Protein AF-0000000069543429 (afdb_homodimer)

Organism: Araneus ventricosus (NCBI:txid182803)

Secondary structure (DSSP, 8-state):
-BTTEEEEEETTEEEEEEE-TT-SS-EEEHHHHHHTTPPPB--SS--EEE-TTS-EEE--EEEEEEEEETTEEEEEEEEEESS-SSSEEE-HHHHHHTT-EEETTTTEEE-/-BTTEEEEEETTEEEEEEE-TT-SS-EEEHHHHHHTTPPPBPPSS--EEE-TTS-EEE--EEEEEEEEETTEEEEEEEEEESS-SSSEEE-HHHHHHTT-EEETTTTEEE-

InterPro domains:
  IPR001969 Aspartic peptidase, active site [PS00141] (17-28)
  IPR021109 Aspartic peptidase domain superfamily [G3DSA:2.40.70.10] (4-111)
  IPR021109 Aspartic peptidase domain superfamily [SSF50630] (6-104)

Radius of gyration: 17.47 Å; Cα contacts (8 Å, |Δi|>4): 550; chains: 2; bounding box: 33×48×36 Å

Sequence (222 aa):
MTGNHLDVIIDNKPINVLVDSGASFSVVSDKYRRYLKKVMFSDTKNVILKVANGSFVRQIGKYILHVIIESRELPFEFVVLQNCCHDVILGWDFLEAFQVVIDCGRSELFFMTGNHLDVIIDNKPINVLVDSGASFSVVSDKYRRYLKKVMFSDTKNVILKVANGSFVRQIGKYILHVIIESRELPFEFVVLQNCCHDVILGWDFLEAFQVVIDCGRSELFF

Foldseek 3Di:
DPQQWDWWAKPNRTDIEGEEAPWAFKEAEPVLCVVSVDDFDADPPWDWGQDPVGDIFTFRGKDWMWIGDPNDTDIDMHTYGHDDPTRIYDYNVNCVVVVKDQDNVVRDIDD/DPQQWDWWAKPNRTDIEGEEAPWAFKEAEPVLCVVSVDDFDADPPWDWGQDPVGDIFTFRGKDWMWIADPNDTDIDMHTYGHDDPTRIYDYNVNCVVVVKDQDNVVRDIDD

pLDDT: mean 92.03, std 6.98, range [59.34, 97.94]

Solvent-accessible surface area (backbone atoms only — not comparable to full-atom values): 11471 Å² total; per-residue (Å²): 85,64,66,48,29,40,78,34,31,46,76,88,36,81,44,75,27,40,41,18,45,58,34,69,56,22,34,30,13,42,68,45,41,53,73,70,70,55,82,66,44,76,54,87,67,78,51,69,44,77,38,59,66,55,48,76,45,63,49,73,24,32,41,75,44,41,40,33,53,98,89,39,76,43,76,43,75,25,37,23,26,76,56,44,64,48,55,33,37,45,6,31,50,52,33,32,73,56,37,25,30,40,31,38,54,76,20,40,77,46,105,87,63,66,49,30,38,78,33,31,47,76,89,35,80,45,75,28,39,41,18,44,58,34,69,56,22,35,32,13,42,68,45,41,53,72,69,69,57,82,66,43,76,51,87,68,78,52,71,44,79,39,58,67,55,49,76,47,64,48,72,23,32,40,76,44,40,39,32,53,98,90,39,75,43,76,44,74,24,38,23,25,76,56,44,65,48,54,34,37,45,6,31,52,51,34,33,75,56,37,24,29,40,32,38,54,74,21,40,75,45,103

Nearest PDB structures (foldseek):
  4rgh-assembly1_A  TM=8.150E-01  e=3.570E-09  Homo sapiens
  7d66-assembly2_J  TM=8.480E-01  e=9.769E-09  Toxoplasma gondii GT1
  3s8i-assembly1_B  TM=8.519E-01  e=3.009E-08  Homo sapiens
  7d66-assembly2_I  TM=8.213E-01  e=1.664E-08  Toxoplasma gondii GT1
  5yq8-assembly2_D  TM=7.670E-01  e=1.489E-07  Leishmania 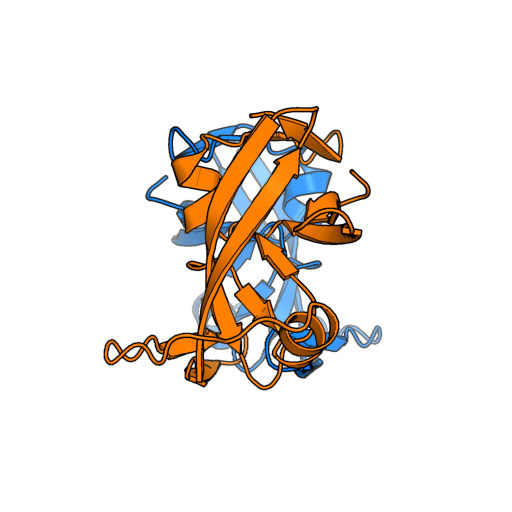major

Structure (mmCIF, N/CA/C/O backbone):
data_AF-0000000069543429-model_v1
#
loop_
_entity.id
_entity.type
_entity.pdbx_description
1 polymer 'Peptidase A2 domain-containing protein'
#
loop_
_atom_site.group_PDB
_atom_site.id
_atom_site.type_symbol
_atom_site.label_atom_id
_atom_site.label_alt_id
_atom_site.label_comp_id
_atom_site.label_asym_id
_atom_site.label_entity_id
_atom_site.label_seq_id
_atom_site.pdbx_PDB_ins_code
_atom_site.Cartn_x
_atom_site.Cartn_y
_atom_site.Cartn_z
_atom_site.occupancy
_atom_site.B_iso_or_equiv
_atom_site.auth_seq_id
_atom_site.auth_comp_id
_atom_site.auth_asym_id
_atom_site.auth_atom_id
_atom_site.pdbx_PDB_model_num
ATOM 1 N N . MET A 1 1 ? 7.812 0.003 -15.375 1 75.75 1 MET A N 1
ATOM 2 C CA . MET A 1 1 ? 6.793 0.317 -14.383 1 75.75 1 MET A CA 1
ATOM 3 C C . MET A 1 1 ? 6.027 1.58 -14.766 1 75.75 1 MET A C 1
ATOM 5 O O . MET A 1 1 ? 6.602 2.504 -15.344 1 75.75 1 MET A O 1
ATOM 9 N N . THR A 1 2 ? 4.781 1.518 -14.703 1 80.12 2 THR A N 1
ATOM 10 C CA . THR A 1 2 ? 3.93 2.699 -14.789 1 80.12 2 THR A CA 1
ATOM 11 C C . THR A 1 2 ? 3.328 3.035 -13.43 1 80.12 2 THR A C 1
ATOM 13 O O . THR A 1 2 ? 2.434 2.336 -12.953 1 80.12 2 THR A O 1
ATOM 16 N N . GLY A 1 3 ? 3.879 4.086 -12.875 1 90.94 3 GLY A N 1
ATOM 17 C CA . GLY A 1 3 ? 3.477 4.359 -11.5 1 90.94 3 GLY A CA 1
ATOM 18 C C . GLY A 1 3 ? 3.877 3.262 -10.531 1 90.94 3 GLY A C 1
ATOM 19 O O . GLY A 1 3 ? 5.047 2.875 -10.477 1 90.94 3 GLY A O 1
ATOM 20 N N . ASN A 1 4 ? 2.896 2.727 -9.867 1 93.94 4 ASN A N 1
ATOM 21 C CA . ASN A 1 4 ? 3.135 1.701 -8.859 1 93.94 4 ASN A CA 1
ATOM 22 C C . ASN A 1 4 ? 2.748 0.314 -9.367 1 93.94 4 ASN A C 1
ATOM 24 O O . ASN A 1 4 ? 2.506 -0.596 -8.57 1 93.94 4 ASN A O 1
ATOM 28 N N . HIS A 1 5 ? 2.715 0.227 -10.711 1 96.69 5 HIS A N 1
ATOM 29 C CA . HIS A 1 5 ? 2.408 -1.061 -11.32 1 96.69 5 HIS A CA 1
ATOM 30 C C . HIS A 1 5 ? 3.607 -1.606 -12.086 1 96.69 5 HIS A C 1
ATOM 32 O O . HIS A 1 5 ? 4.383 -0.839 -12.656 1 96.69 5 HIS A O 1
ATOM 38 N N . LEU A 1 6 ? 3.684 -2.914 -12.07 1 95.88 6 LEU A N 1
ATOM 39 C CA . LEU A 1 6 ? 4.793 -3.6 -12.727 1 95.88 6 LEU A CA 1
ATOM 40 C C . LEU A 1 6 ? 4.281 -4.715 -13.625 1 95.88 6 LEU A C 1
ATOM 42 O O . LEU A 1 6 ? 3.422 -5.504 -13.227 1 95.88 6 LEU A O 1
ATOM 46 N N . ASP A 1 7 ? 4.789 -4.738 -14.82 1 95.19 7 ASP A N 1
ATOM 47 C CA . ASP A 1 7 ? 4.48 -5.852 -15.719 1 95.19 7 ASP A CA 1
ATOM 48 C C . ASP A 1 7 ? 5.379 -7.051 -15.43 1 95.19 7 ASP A C 1
ATOM 50 O O . ASP A 1 7 ? 6.605 -6.945 -15.492 1 95.19 7 ASP A O 1
ATOM 54 N N . VAL A 1 8 ? 4.738 -8.141 -15.117 1 95.75 8 VAL A N 1
ATOM 55 C CA . VAL A 1 8 ? 5.492 -9.352 -14.828 1 95.75 8 VAL A CA 1
ATOM 56 C C . VAL A 1 8 ? 4.828 -10.547 -15.508 1 95.75 8 VAL A C 1
ATOM 58 O O . VAL A 1 8 ? 3.799 -10.398 -16.172 1 95.75 8 VAL A O 1
ATOM 61 N N . ILE A 1 9 ? 5.547 -11.609 -15.484 1 95.62 9 ILE A N 1
ATOM 62 C CA . ILE A 1 9 ? 4.969 -12.883 -15.898 1 95.62 9 ILE A CA 1
ATOM 63 C C . ILE A 1 9 ? 4.73 -13.773 -14.68 1 95.62 9 ILE A C 1
ATOM 65 O O . ILE A 1 9 ? 5.621 -13.945 -13.844 1 95.62 9 ILE A O 1
ATOM 69 N N . ILE A 1 10 ? 3.461 -14.203 -14.5 1 95.38 10 ILE A N 1
ATOM 70 C CA . ILE A 1 10 ? 3.139 -15.125 -13.414 1 95.38 10 ILE A CA 1
ATOM 71 C C . ILE A 1 10 ? 2.576 -16.422 -14 1 95.38 10 ILE A C 1
ATOM 73 O O . ILE A 1 10 ? 1.572 -16.406 -14.719 1 95.38 10 ILE A O 1
ATOM 77 N N . ASP A 1 11 ? 3.285 -17.516 -13.617 1 93.31 11 ASP A N 1
ATOM 78 C CA . ASP A 1 11 ? 2.906 -18.828 -14.133 1 93.31 11 ASP A CA 1
ATOM 79 C C . ASP A 1 11 ? 2.68 -18.781 -15.641 1 93.31 11 ASP A C 1
ATOM 81 O O . ASP A 1 11 ? 1.631 -19.203 -16.125 1 93.31 11 ASP A O 1
ATOM 85 N N . ASN A 1 12 ? 3.564 -18.109 -16.328 1 90.75 12 ASN A N 1
ATOM 86 C CA . ASN A 1 12 ? 3.686 -18.047 -17.781 1 90.75 12 ASN A CA 1
ATOM 87 C C . ASN A 1 12 ? 2.619 -17.141 -18.406 1 90.75 12 ASN A C 1
ATOM 89 O O . ASN A 1 12 ? 2.363 -17.219 -19.609 1 90.75 12 ASN A O 1
ATOM 93 N N . LYS A 1 13 ? 1.923 -16.328 -17.656 1 95.38 13 LYS A N 1
ATOM 94 C CA . LYS A 1 13 ? 0.942 -15.352 -18.125 1 95.38 13 LYS A CA 1
ATOM 95 C C . LYS A 1 13 ? 1.37 -13.93 -17.781 1 95.38 13 LYS A C 1
ATOM 97 O O . LYS A 1 13 ? 1.718 -13.633 -16.641 1 95.38 13 LYS A O 1
ATOM 102 N N . PRO A 1 14 ? 1.403 -13.094 -18.875 1 96.06 14 PRO A N 1
ATOM 103 C CA . PRO A 1 14 ? 1.712 -11.695 -18.578 1 96.06 14 PRO A CA 1
ATOM 104 C C . PRO A 1 14 ? 0.625 -11.008 -17.75 1 96.06 14 PRO A C 1
ATOM 106 O O . PRO A 1 14 ? -0.565 -11.258 -17.953 1 96.06 14 PRO A O 1
ATOM 109 N N . ILE A 1 15 ? 1.011 -10.234 -16.766 1 96.75 15 ILE A N 1
ATOM 110 C CA . ILE A 1 15 ? 0.046 -9.539 -15.922 1 96.75 15 ILE A CA 1
ATOM 111 C C . ILE A 1 15 ? 0.669 -8.258 -15.375 1 96.75 15 ILE A C 1
ATOM 113 O O . ILE A 1 15 ? 1.879 -8.195 -15.141 1 96.75 15 ILE A O 1
ATOM 117 N N . ASN A 1 16 ? -0.164 -7.293 -15.203 1 96.88 16 ASN A N 1
ATOM 118 C CA . ASN A 1 16 ? 0.177 -6.055 -14.508 1 96.88 16 ASN A CA 1
ATOM 119 C C . ASN A 1 16 ? -0.164 -6.129 -13.023 1 96.88 16 ASN A C 1
ATOM 121 O O . ASN A 1 16 ? -1.312 -6.383 -12.656 1 96.88 16 ASN A O 1
ATOM 125 N N . VAL A 1 17 ? 0.83 -6.004 -12.141 1 97.56 17 VAL A N 1
ATOM 126 C CA . VAL A 1 17 ? 0.593 -6.215 -10.719 1 97.56 17 VAL A CA 1
ATOM 127 C C . VAL A 1 17 ? 0.796 -4.902 -9.961 1 97.56 17 VAL A C 1
ATOM 129 O O . VAL A 1 17 ? 1.516 -4.016 -10.422 1 97.56 17 VAL A O 1
ATOM 132 N N . LEU A 1 18 ? 0.117 -4.793 -8.875 1 97.5 18 LEU A N 1
ATOM 133 C CA . LEU A 1 18 ? 0.323 -3.662 -7.977 1 97.5 18 LEU A CA 1
ATOM 134 C C . LEU A 1 18 ? 1.494 -3.92 -7.035 1 97.5 18 LEU A C 1
ATOM 136 O O . LEU A 1 18 ? 1.591 -4.996 -6.438 1 97.5 18 LEU A O 1
ATOM 140 N N . VAL A 1 19 ? 2.449 -3.023 -6.953 1 97.62 19 VAL A N 1
ATOM 141 C CA . VAL A 1 19 ? 3.514 -3.027 -5.953 1 97.62 19 VAL A CA 1
ATOM 142 C C . VAL A 1 19 ? 3.066 -2.244 -4.719 1 97.62 19 VAL A C 1
ATOM 144 O O . VAL A 1 19 ? 2.861 -1.029 -4.789 1 97.62 19 VAL A O 1
ATOM 147 N N . ASP A 1 20 ? 2.957 -2.922 -3.609 1 97.31 20 ASP A N 1
ATOM 148 C CA . ASP A 1 20 ? 2.311 -2.328 -2.443 1 97.31 20 ASP A CA 1
ATOM 149 C C . ASP A 1 20 ? 3.146 -2.539 -1.184 1 97.31 20 ASP A C 1
ATOM 151 O O . ASP A 1 20 ? 2.98 -3.539 -0.482 1 97.31 20 ASP A O 1
ATOM 155 N N . SER A 1 21 ? 3.957 -1.55 -0.852 1 97.5 21 SER A N 1
ATOM 156 C CA . SER A 1 21 ? 4.793 -1.638 0.34 1 97.5 21 SER A CA 1
ATOM 157 C C . SER A 1 21 ? 3.959 -1.536 1.612 1 97.5 21 SER A C 1
ATOM 159 O O . SER A 1 21 ? 4.453 -1.813 2.707 1 97.5 21 SER A O 1
ATOM 161 N N . GLY A 1 22 ? 2.721 -1.163 1.527 1 96.56 22 GLY A N 1
ATOM 162 C CA . GLY A 1 22 ? 1.853 -1.051 2.689 1 96.56 22 GLY A CA 1
ATOM 163 C C . GLY A 1 22 ? 1.146 -2.348 3.033 1 96.56 22 GLY A C 1
ATOM 164 O O . GLY A 1 22 ? 0.588 -2.486 4.125 1 96.56 22 GLY A O 1
ATOM 165 N N . ALA A 1 23 ? 1.101 -3.229 2.111 1 96.06 23 ALA A N 1
ATOM 166 C CA . ALA A 1 23 ? 0.497 -4.539 2.338 1 96.06 23 ALA A CA 1
ATOM 167 C C . ALA A 1 23 ? 1.498 -5.504 2.969 1 96.06 23 ALA A C 1
ATOM 169 O O . ALA A 1 23 ? 2.568 -5.75 2.408 1 96.06 23 ALA A O 1
ATOM 170 N N . SER A 1 24 ? 1.13 -6.031 4.059 1 95 24 SER A N 1
ATOM 171 C CA . SER A 1 24 ? 2.021 -6.953 4.758 1 95 24 SER A CA 1
ATOM 172 C C . SER A 1 24 ? 2.264 -8.219 3.936 1 95 24 SER A C 1
ATOM 174 O O . SER A 1 24 ? 3.375 -8.75 3.916 1 95 24 SER A O 1
ATOM 176 N N . PHE A 1 25 ? 1.238 -8.617 3.152 1 96.19 25 PHE A N 1
ATOM 177 C CA . PHE A 1 25 ? 1.308 -9.875 2.432 1 96.19 25 PHE A CA 1
ATOM 178 C C . PHE A 1 25 ? 1.05 -9.672 0.944 1 96.19 25 PHE A C 1
ATOM 180 O O . PHE A 1 25 ? 0.272 -8.789 0.562 1 96.19 25 PHE A O 1
ATOM 187 N N . SER A 1 26 ? 1.659 -10.516 0.172 1 97.38 26 SER A N 1
ATOM 188 C CA . SER A 1 26 ? 1.328 -10.617 -1.246 1 97.38 26 SER A CA 1
ATOM 189 C C . SER A 1 26 ? 0.016 -11.367 -1.453 1 97.38 26 SER A C 1
ATOM 191 O O . SER A 1 26 ? -0.25 -12.367 -0.778 1 97.38 26 SER A O 1
ATOM 193 N N . VAL A 1 27 ? -0.738 -10.875 -2.383 1 96.75 27 VAL A N 1
ATOM 194 C CA . VAL A 1 27 ? -2.113 -11.344 -2.512 1 96.75 27 VAL A CA 1
ATOM 195 C C . VAL A 1 27 ? -2.398 -11.719 -3.965 1 96.75 27 VAL A C 1
ATOM 197 O O . VAL A 1 27 ? -1.938 -11.039 -4.887 1 96.75 27 VAL A O 1
ATOM 200 N N . VAL A 1 28 ? -3.154 -12.742 -4.141 1 96.44 28 VAL A N 1
ATOM 201 C CA . VAL A 1 28 ? -3.789 -13.062 -5.414 1 96.44 28 VAL A CA 1
ATOM 202 C C . VAL A 1 28 ? -5.301 -13.156 -5.23 1 96.44 28 VAL A C 1
ATOM 204 O O . VAL A 1 28 ? -5.781 -13.703 -4.23 1 96.44 28 VAL A O 1
ATOM 207 N N . SER A 1 29 ? -6.031 -12.531 -6.145 1 95.88 29 SER A N 1
ATOM 208 C CA . SER A 1 29 ? -7.488 -12.633 -6.074 1 95.88 29 SER A CA 1
ATOM 209 C C . SER A 1 29 ? -7.961 -14.039 -6.434 1 95.88 29 SER A C 1
ATOM 211 O O . SER A 1 29 ? -7.336 -14.719 -7.25 1 95.88 29 SER A O 1
ATOM 213 N N . ASP A 1 30 ? -9.086 -14.414 -5.824 1 94.44 30 ASP A N 1
ATOM 214 C CA . ASP A 1 30 ? -9.664 -15.711 -6.156 1 94.44 30 ASP A CA 1
ATOM 215 C C . ASP A 1 30 ? -10.023 -15.789 -7.637 1 94.44 30 ASP A C 1
ATOM 217 O O . ASP A 1 30 ? -9.883 -16.844 -8.258 1 94.44 30 ASP A O 1
ATOM 221 N N . LYS A 1 31 ? -10.547 -14.688 -8.141 1 94.94 31 LYS A N 1
ATOM 222 C CA . LYS A 1 31 ? -10.883 -14.617 -9.562 1 94.94 31 LYS A CA 1
ATOM 223 C C . LYS A 1 31 ? -9.672 -14.961 -10.43 1 94.94 31 LYS A C 1
ATOM 225 O O . LYS A 1 31 ? -9.773 -15.773 -11.352 1 94.94 31 LYS A O 1
ATOM 230 N N . TYR A 1 32 ? -8.547 -14.438 -10.094 1 95.69 32 TYR A N 1
ATOM 231 C CA . TYR A 1 32 ? -7.355 -14.656 -10.906 1 95.69 32 TYR A CA 1
ATOM 232 C C . TYR A 1 32 ? -6.793 -16.062 -10.688 1 95.69 32 TYR A C 1
ATOM 234 O O . TYR A 1 32 ? -6.32 -16.688 -11.633 1 95.69 32 TYR A O 1
ATOM 242 N N . ARG A 1 33 ? -6.727 -16.438 -9.477 1 93.06 33 ARG A N 1
ATOM 243 C CA . ARG A 1 33 ? -6.297 -17.797 -9.172 1 93.06 33 ARG A CA 1
ATOM 244 C C . ARG A 1 33 ? -7.074 -18.812 -10 1 93.06 33 ARG A C 1
ATOM 246 O O . ARG A 1 33 ? -6.492 -19.766 -10.523 1 93.06 33 ARG A O 1
ATOM 253 N N . ARG A 1 34 ? -8.383 -18.672 -10.109 1 93.06 34 ARG A N 1
ATOM 254 C CA . ARG A 1 34 ? -9.234 -19.562 -10.891 1 93.06 34 ARG A CA 1
ATOM 255 C C . ARG A 1 34 ? -8.906 -19.469 -12.375 1 93.06 34 ARG A C 1
ATOM 257 O O . ARG A 1 34 ? -8.922 -20.469 -13.094 1 93.06 34 ARG A O 1
ATOM 264 N N . TYR A 1 35 ? -8.672 -18.25 -12.75 1 93.5 35 TYR A N 1
ATOM 265 C CA . TYR A 1 35 ? -8.258 -18.031 -14.133 1 93.5 35 TYR A CA 1
ATOM 266 C C . TYR A 1 35 ? -6.996 -18.828 -14.461 1 93.5 35 TYR A C 1
ATOM 268 O O . TYR A 1 35 ? -6.867 -19.375 -15.562 1 93.5 35 TYR A O 1
ATOM 276 N N . LEU A 1 36 ? -6.07 -18.922 -13.477 1 91.88 36 LEU A N 1
ATOM 277 C CA . LEU A 1 36 ? -4.824 -19.656 -13.648 1 91.88 36 LEU A CA 1
ATOM 278 C C . LEU A 1 36 ? -5.059 -21.156 -13.492 1 91.88 36 LEU A C 1
ATOM 280 O O . LEU A 1 36 ? -4.145 -21.953 -13.703 1 91.88 36 LEU A O 1
ATOM 284 N N . LYS A 1 37 ? -6.301 -21.594 -13.062 1 89.88 37 LYS A N 1
ATOM 285 C CA . LYS A 1 37 ? -6.676 -22.984 -12.836 1 89.88 37 LYS A CA 1
ATOM 286 C C . LYS A 1 37 ? -5.789 -23.625 -11.773 1 89.88 37 LYS A C 1
ATOM 288 O O . LYS A 1 37 ? -5.316 -24.75 -11.953 1 89.88 37 LYS A O 1
ATOM 293 N N . LYS A 1 38 ? -5.598 -22.828 -10.773 1 85.19 38 LYS A N 1
ATOM 294 C CA . LYS A 1 38 ? -4.738 -23.297 -9.695 1 85.19 38 LYS A CA 1
ATOM 295 C C . LYS A 1 38 ? -5.562 -23.75 -8.492 1 85.19 38 LYS A C 1
ATOM 297 O O . LYS A 1 38 ? -6.586 -23.141 -8.172 1 85.19 38 LYS A O 1
ATOM 302 N N . VAL A 1 39 ? -5.102 -24.859 -7.945 1 82.75 39 VAL A N 1
ATOM 303 C CA . VAL A 1 39 ? -5.734 -25.359 -6.727 1 82.75 39 VAL A CA 1
ATOM 304 C C . VAL A 1 39 ? -5.047 -24.75 -5.504 1 82.75 39 VAL A C 1
ATOM 306 O O . VAL A 1 39 ? -3.818 -24.703 -5.434 1 82.75 39 VAL A O 1
ATOM 309 N N . MET A 1 40 ? -5.895 -24.172 -4.617 1 79.12 40 MET A N 1
ATOM 310 C CA . MET A 1 40 ? -5.328 -23.547 -3.43 1 79.12 40 MET A CA 1
ATOM 311 C C . MET A 1 40 ? -5.277 -24.531 -2.264 1 79.12 40 MET A C 1
ATOM 313 O O . MET A 1 40 ? -6.035 -25.5 -2.23 1 79.12 40 MET A O 1
ATOM 317 N N . PHE A 1 41 ? -4.172 -24.25 -1.42 1 79.25 41 PHE A N 1
ATOM 318 C CA . PHE A 1 41 ? -4.109 -25 -0.172 1 79.25 41 PHE A CA 1
ATOM 319 C C . PHE A 1 41 ? -4.785 -24.234 0.957 1 79.25 41 PHE A C 1
ATOM 321 O O . PHE A 1 41 ? -4.648 -23.016 1.055 1 79.25 41 PHE A O 1
ATOM 328 N N . SER A 1 42 ? -5.727 -24.969 1.531 1 70.88 42 SER A N 1
ATOM 329 C CA . SER A 1 42 ? -6.316 -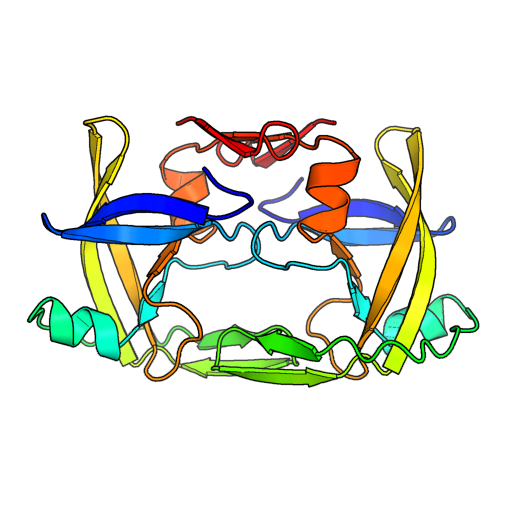24.359 2.717 1 70.88 42 SER A CA 1
ATOM 330 C C . SER A 1 42 ? -5.293 -24.219 3.84 1 70.88 42 SER A C 1
ATOM 332 O O . SER A 1 42 ? -4.465 -25.125 4.035 1 70.88 42 SER A O 1
ATOM 334 N N . ASP A 1 43 ? -4.969 -22.984 4.172 1 64.5 43 ASP A N 1
ATOM 335 C CA . ASP A 1 43 ? -4.027 -22.797 5.27 1 64.5 43 ASP A CA 1
ATOM 336 C C . ASP A 1 43 ? -4.762 -22.578 6.59 1 64.5 43 ASP A C 1
ATOM 338 O O . ASP A 1 43 ? -5.684 -21.766 6.668 1 64.5 43 ASP A O 1
ATOM 342 N N . THR A 1 44 ? -4.512 -23.531 7.531 1 59.34 44 THR A N 1
ATOM 343 C CA . THR A 1 44 ? -5.055 -23.453 8.883 1 59.34 44 THR A CA 1
ATOM 344 C C . THR A 1 44 ? -4.648 -22.141 9.555 1 59.34 44 THR A C 1
ATOM 346 O O . THR A 1 44 ? -5.23 -21.75 10.57 1 59.34 44 THR A O 1
ATOM 349 N N . LYS A 1 45 ? -3.617 -21.625 8.961 1 66.75 45 LYS A N 1
ATOM 350 C CA . LYS A 1 45 ? -3.213 -20.391 9.609 1 66.75 45 LYS A CA 1
ATOM 351 C C . LYS A 1 45 ? -4.035 -19.203 9.094 1 66.75 45 LYS A C 1
ATOM 353 O O . LYS A 1 45 ? -4.051 -18.922 7.895 1 66.75 45 LYS A O 1
ATOM 358 N N . ASN A 1 46 ? -4.973 -18.906 9.891 1 77.44 46 ASN A N 1
ATOM 359 C CA . ASN A 1 46 ? -5.926 -17.859 9.555 1 77.44 46 ASN A CA 1
ATOM 360 C C . ASN A 1 46 ? -5.254 -16.484 9.5 1 77.44 46 ASN A C 1
ATOM 362 O O . ASN A 1 46 ? -4.797 -15.977 10.516 1 77.44 46 ASN A O 1
ATOM 366 N N . VAL A 1 47 ? -4.832 -16.109 8.188 1 86.31 47 VAL A N 1
ATOM 367 C CA . VAL A 1 47 ? -4.344 -14.742 8.055 1 86.31 47 VAL A CA 1
ATOM 368 C C . VAL A 1 47 ? -5.52 -13.781 7.895 1 86.31 47 VAL A C 1
ATOM 370 O O . VAL A 1 47 ? -6.402 -14 7.059 1 86.31 47 VAL A O 1
ATOM 373 N N . ILE A 1 48 ? -5.566 -12.852 8.836 1 90.62 48 ILE A N 1
ATOM 374 C CA . ILE A 1 48 ? -6.547 -11.773 8.766 1 90.62 48 ILE A CA 1
ATOM 375 C C . ILE A 1 48 ? -5.844 -10.461 8.445 1 90.62 48 ILE A C 1
ATOM 377 O O . ILE A 1 48 ? -4.895 -10.07 9.133 1 90.62 48 ILE A O 1
ATOM 381 N N . LEU A 1 49 ? -6.242 -9.875 7.332 1 91.94 49 LEU A N 1
ATOM 382 C CA . LEU A 1 49 ? -5.633 -8.633 6.871 1 91.94 49 LEU A CA 1
ATOM 383 C C . LEU A 1 49 ? -6.492 -7.43 7.262 1 91.94 49 LEU A C 1
ATOM 385 O O . LEU A 1 49 ? -7.715 -7.461 7.109 1 91.94 49 LEU A O 1
ATOM 389 N N . LYS A 1 50 ? -5.895 -6.453 7.859 1 90.62 50 LYS A N 1
ATOM 390 C CA . LYS A 1 50 ? -6.555 -5.168 8.078 1 90.62 50 LYS A CA 1
ATOM 391 C C . LYS A 1 50 ? -6.434 -4.273 6.852 1 90.62 50 LYS A C 1
ATOM 393 O O . LYS A 1 50 ? -5.348 -4.117 6.293 1 90.62 50 LYS A O 1
ATOM 398 N N . VAL A 1 51 ? -7.578 -3.742 6.418 1 89.88 51 VAL A N 1
ATOM 399 C CA . VAL A 1 51 ? -7.539 -2.936 5.203 1 89.88 51 VAL A CA 1
ATOM 400 C C . VAL A 1 51 ? -7.754 -1.465 5.547 1 89.88 51 VAL A C 1
ATOM 402 O O . VAL A 1 51 ? -8.039 -1.128 6.699 1 89.88 51 VAL A O 1
ATOM 405 N N . ALA A 1 52 ? -7.574 -0.554 4.691 1 87.5 52 ALA A N 1
ATOM 406 C CA . ALA A 1 52 ? -7.426 0.882 4.91 1 87.5 52 ALA A CA 1
ATOM 407 C C . ALA A 1 52 ? -8.641 1.457 5.633 1 87.5 52 ALA A C 1
ATOM 409 O O . ALA A 1 52 ? -8.508 2.387 6.434 1 87.5 52 ALA A O 1
ATOM 410 N N . ASN A 1 53 ? -9.766 0.933 5.398 1 86.06 53 ASN A N 1
ATOM 411 C CA . ASN A 1 53 ? -10.969 1.491 6.012 1 86.06 53 ASN A CA 1
ATOM 412 C C . ASN A 1 53 ? -11.234 0.882 7.383 1 86.06 53 ASN A C 1
ATOM 414 O O . ASN A 1 53 ? -12.289 1.111 7.977 1 86.06 53 ASN A O 1
ATOM 418 N N . GLY A 1 54 ? -10.312 0.079 7.777 1 87.88 54 GLY A N 1
ATOM 419 C CA . GLY A 1 54 ? -10.391 -0.468 9.125 1 87.88 54 GLY A CA 1
ATOM 420 C C . GLY A 1 54 ? -11.062 -1.827 9.18 1 87.88 54 GLY A C 1
ATOM 421 O O . GLY A 1 54 ? -11.086 -2.467 10.234 1 87.88 54 GLY A O 1
ATOM 422 N N . SER A 1 55 ? -11.617 -2.299 8.109 1 88.31 55 SER A N 1
ATOM 423 C CA . SER A 1 55 ? -12.242 -3.619 8.102 1 88.31 55 SER A CA 1
ATOM 424 C C . SER A 1 55 ? -11.195 -4.723 7.996 1 88.31 55 SER A C 1
ATOM 426 O O . SER A 1 55 ? -10.016 -4.445 7.77 1 88.31 55 SER A O 1
ATOM 428 N N . PHE A 1 56 ? -11.672 -5.875 8.266 1 91.38 56 PHE A N 1
ATOM 429 C CA . PHE A 1 56 ? -10.805 -7.043 8.219 1 91.38 56 PHE A CA 1
ATOM 430 C C . PHE A 1 56 ? -11.234 -7.996 7.113 1 91.38 56 PHE A C 1
ATOM 432 O O . PHE A 1 56 ? -12.43 -8.141 6.844 1 91.38 56 PHE A O 1
ATOM 439 N N . VAL A 1 57 ? -10.211 -8.57 6.477 1 91 57 VAL A N 1
ATOM 440 C CA . VAL A 1 57 ? -10.484 -9.57 5.453 1 91 57 VAL A CA 1
ATOM 441 C C . VAL A 1 57 ? -9.695 -10.844 5.746 1 91 57 VAL A C 1
ATOM 443 O O . VAL A 1 57 ? -8.492 -10.789 5.996 1 91 57 VAL A O 1
ATOM 446 N N . ARG A 1 58 ? -10.453 -11.977 5.738 1 92.5 58 ARG A N 1
ATOM 447 C CA . ARG A 1 58 ? -9.82 -13.273 5.977 1 92.5 58 ARG A CA 1
ATOM 448 C C . ARG A 1 58 ? -9.398 -13.93 4.664 1 92.5 58 ARG A C 1
ATOM 450 O O . ARG A 1 58 ? -10.164 -13.945 3.697 1 92.5 58 ARG A O 1
ATOM 457 N N . GLN A 1 59 ? -8.172 -14.438 4.656 1 93.12 59 GLN A N 1
ATOM 458 C CA . GLN A 1 59 ? -7.75 -15.18 3.471 1 93.12 59 GLN A CA 1
ATOM 459 C C . GLN A 1 59 ? -8.539 -16.484 3.33 1 93.12 59 GLN A C 1
ATOM 461 O O . GLN A 1 59 ? -8.93 -17.078 4.328 1 93.12 59 GLN A O 1
ATOM 466 N N . ILE A 1 60 ? -8.75 -16.953 2.178 1 91.94 60 ILE A N 1
ATOM 467 C CA . ILE A 1 60 ? -9.492 -18.188 1.965 1 91.94 60 ILE A CA 1
ATOM 468 C C . ILE A 1 60 ? -8.523 -19.312 1.607 1 91.94 60 ILE A C 1
ATOM 470 O O . ILE A 1 60 ? -8.938 -20.469 1.477 1 91.94 60 ILE A O 1
ATOM 474 N N . GLY A 1 61 ? -7.258 -19.016 1.462 1 92.56 61 GLY A N 1
ATOM 475 C CA . GLY A 1 61 ? -6.234 -19.984 1.143 1 92.56 61 GLY A CA 1
ATOM 476 C C . GLY A 1 61 ? -4.906 -19.359 0.757 1 92.56 61 GLY A C 1
ATOM 477 O O . GLY A 1 61 ? -4.711 -18.156 0.923 1 92.56 61 GLY A O 1
ATOM 478 N N . LYS A 1 62 ? -4.012 -20.188 0.397 1 93.44 62 LYS A N 1
ATOM 479 C CA . LYS A 1 62 ? -2.693 -19.781 -0.076 1 93.44 62 LYS A CA 1
ATOM 480 C C . LYS A 1 62 ? -2.291 -20.547 -1.329 1 93.44 62 LYS A C 1
ATOM 482 O O . LYS A 1 62 ? -2.756 -21.672 -1.55 1 93.44 62 LYS A O 1
ATOM 487 N N . TYR A 1 63 ? -1.439 -19.875 -2.092 1 92 63 TYR A N 1
ATOM 488 C CA . TYR A 1 63 ? -0.917 -20.516 -3.295 1 92 63 TYR A CA 1
ATOM 489 C C . TYR A 1 63 ? 0.5 -20.047 -3.592 1 92 63 TYR A C 1
ATOM 491 O O . TYR A 1 63 ? 0.843 -18.891 -3.322 1 92 63 TYR A O 1
ATOM 499 N N . ILE A 1 64 ? 1.229 -21 -4.102 1 93.75 64 ILE A N 1
ATOM 500 C CA . ILE A 1 64 ? 2.562 -20.641 -4.57 1 93.75 64 ILE A CA 1
ATOM 501 C C . ILE A 1 64 ? 2.518 -20.312 -6.059 1 93.75 64 ILE A C 1
ATOM 503 O O . ILE A 1 64 ? 2.01 -21.094 -6.863 1 93.75 64 ILE A O 1
ATOM 507 N N . LEU A 1 65 ? 2.965 -19.188 -6.426 1 94.12 65 LEU A N 1
ATOM 508 C CA . LEU A 1 65 ? 3.09 -18.766 -7.816 1 94.12 65 LEU A CA 1
ATOM 509 C C . LEU A 1 65 ? 4.551 -18.5 -8.18 1 94.12 65 LEU A C 1
ATOM 511 O O . LEU A 1 65 ? 5.371 -18.219 -7.301 1 94.12 65 LEU A O 1
ATOM 515 N N . HIS A 1 66 ? 4.785 -18.641 -9.438 1 95.31 66 HIS A N 1
ATOM 516 C CA . HIS A 1 66 ? 6.102 -18.297 -9.961 1 95.31 66 HIS A CA 1
ATOM 517 C C . HIS A 1 66 ? 6.09 -16.938 -10.641 1 95.31 66 HIS A C 1
ATOM 519 O O . HIS A 1 66 ? 5.5 -16.766 -11.711 1 95.31 66 HIS A O 1
ATOM 525 N N . VAL A 1 67 ? 6.711 -15.969 -10 1 95.94 67 VAL A N 1
ATOM 526 C CA . VAL A 1 67 ? 6.793 -14.609 -10.523 1 95.94 67 VAL A CA 1
ATOM 527 C C . VAL A 1 67 ? 8.078 -14.445 -11.336 1 95.94 67 VAL A C 1
ATOM 529 O O . VAL A 1 67 ? 9.172 -14.711 -10.836 1 95.94 67 VAL A O 1
ATOM 532 N N . ILE A 1 68 ? 7.973 -14.078 -12.531 1 94.88 68 ILE A N 1
ATOM 533 C CA . ILE A 1 68 ? 9.133 -13.844 -13.375 1 94.88 68 ILE A CA 1
ATOM 534 C C . ILE A 1 68 ? 9.312 -12.344 -13.609 1 94.88 68 ILE A C 1
ATOM 536 O O . ILE A 1 68 ? 8.438 -11.695 -14.18 1 94.88 68 ILE A O 1
ATOM 540 N N . ILE A 1 69 ? 10.375 -11.836 -13.094 1 91.12 69 ILE A N 1
ATOM 541 C CA . ILE A 1 69 ? 10.773 -10.453 -13.289 1 91.12 69 ILE A CA 1
ATOM 542 C C . ILE A 1 69 ? 12.164 -10.398 -13.914 1 91.12 69 ILE A C 1
ATOM 544 O O . ILE A 1 69 ? 13.117 -10.969 -13.375 1 91.12 69 ILE A O 1
ATOM 548 N N . GLU A 1 70 ? 12.367 -9.602 -14.938 1 85.69 70 GLU A N 1
ATOM 549 C CA . GLU A 1 70 ? 13.648 -9.445 -15.625 1 85.69 70 GLU A CA 1
ATOM 550 C C . GLU A 1 70 ? 14.383 -10.773 -15.75 1 85.69 70 GLU A C 1
ATOM 552 O O . GLU A 1 70 ? 15.547 -10.891 -15.367 1 85.69 70 GLU A O 1
ATOM 557 N N . SER A 1 71 ? 13.758 -11.867 -16.078 1 84.75 71 SER A N 1
ATOM 558 C CA . SER A 1 71 ? 14.289 -13.18 -16.406 1 84.75 71 SER A CA 1
ATOM 559 C C . SER A 1 71 ? 14.562 -14 -15.156 1 84.75 71 SER A C 1
ATOM 561 O O . SER A 1 71 ? 15.148 -15.086 -15.234 1 84.75 71 SER A O 1
ATOM 563 N N . ARG A 1 72 ? 14.25 -13.453 -14.023 1 90.5 72 ARG A N 1
ATOM 564 C CA . ARG A 1 72 ? 14.352 -14.211 -12.781 1 90.5 72 ARG A CA 1
ATOM 565 C C . ARG A 1 72 ? 13.008 -14.812 -12.391 1 90.5 72 ARG A C 1
ATOM 567 O O . ARG A 1 72 ? 11.984 -14.117 -12.406 1 90.5 72 ARG A O 1
ATOM 574 N N . GLU A 1 73 ? 13.062 -16.062 -12.172 1 93.44 73 GLU A N 1
ATOM 575 C CA . GLU A 1 73 ? 11.859 -16.75 -11.703 1 93.44 73 GLU A CA 1
ATOM 576 C C . GLU A 1 73 ? 11.859 -16.891 -10.18 1 93.44 73 GLU A C 1
ATOM 578 O O . GLU A 1 73 ? 12.773 -17.484 -9.602 1 93.44 73 GLU A O 1
ATOM 583 N N . LEU A 1 74 ? 10.914 -16.344 -9.547 1 93.12 74 LEU A N 1
ATOM 584 C CA . LEU A 1 74 ? 10.844 -16.25 -8.094 1 93.12 74 LEU A CA 1
ATOM 585 C C . LEU A 1 74 ? 9.586 -16.938 -7.566 1 93.12 74 LEU A C 1
ATOM 587 O O . LEU A 1 74 ? 8.492 -16.391 -7.648 1 93.12 74 LEU A O 1
ATOM 591 N N . PRO A 1 75 ? 9.82 -18.188 -7.043 1 95 75 PRO A N 1
ATOM 592 C CA . PRO A 1 75 ? 8.656 -18.781 -6.379 1 95 75 PRO A CA 1
ATOM 593 C C . PRO A 1 75 ? 8.281 -18.062 -5.086 1 95 75 PRO A C 1
ATOM 595 O O . PRO A 1 75 ? 9.164 -17.703 -4.297 1 95 75 PRO A O 1
ATOM 598 N N . PHE A 1 76 ? 6.992 -17.859 -4.926 1 96.38 76 PHE A N 1
ATOM 599 C CA . PHE A 1 76 ? 6.574 -17.125 -3.734 1 96.38 76 PHE A CA 1
ATOM 600 C C . PHE A 1 76 ? 5.148 -17.5 -3.344 1 96.38 76 PHE A C 1
ATOM 602 O O . PHE A 1 76 ? 4.336 -17.844 -4.203 1 96.38 76 PHE A O 1
ATOM 609 N N . GLU A 1 77 ? 4.883 -17.438 -2.049 1 95.25 77 GLU A N 1
ATOM 610 C CA . GLU A 1 77 ? 3.559 -17.766 -1.527 1 95.25 77 GLU A CA 1
ATOM 611 C C . GLU A 1 77 ? 2.672 -16.531 -1.455 1 95.25 77 GLU A C 1
ATOM 613 O O . GLU A 1 77 ? 3.088 -15.484 -0.941 1 95.25 77 GLU A O 1
ATOM 618 N N . PHE A 1 78 ? 1.492 -16.703 -2.029 1 95.94 78 PHE A N 1
ATOM 619 C CA . PHE A 1 78 ? 0.485 -15.648 -2.008 1 95.94 78 PHE A CA 1
ATOM 620 C C . PHE A 1 78 ? -0.716 -16.062 -1.166 1 95.94 78 PHE A C 1
ATOM 622 O O . PHE A 1 78 ? -1.11 -17.234 -1.172 1 95.94 78 PHE A O 1
ATOM 629 N N . VAL A 1 79 ? -1.263 -15.125 -0.431 1 95.5 79 VAL A N 1
ATOM 630 C CA . VAL A 1 79 ? -2.564 -15.352 0.186 1 95.5 79 VAL A CA 1
ATOM 631 C C . VAL A 1 79 ? -3.674 -15.086 -0.829 1 95.5 79 VAL A C 1
ATOM 633 O O . VAL A 1 79 ? -3.557 -14.18 -1.65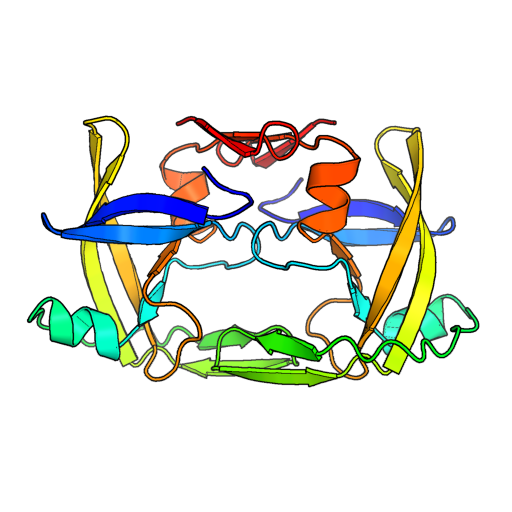9 1 95.5 79 VAL A O 1
ATOM 636 N N . VAL A 1 80 ? -4.742 -15.867 -0.7 1 95 80 VAL A N 1
ATOM 637 C CA . VAL A 1 80 ? -5.859 -15.711 -1.626 1 95 80 VAL A CA 1
ATOM 638 C C . VAL A 1 80 ? -7.02 -15.008 -0.928 1 95 80 VAL A C 1
ATOM 640 O O . VAL A 1 80 ? -7.457 -15.43 0.143 1 95 80 VAL A O 1
ATOM 643 N N . LEU A 1 81 ? -7.469 -13.945 -1.545 1 93.94 81 LEU A N 1
ATOM 644 C CA . LEU A 1 81 ? -8.656 -13.258 -1.056 1 93.94 81 LEU A CA 1
ATOM 645 C C . LEU A 1 81 ? -9.844 -13.477 -1.994 1 93.94 81 LEU A C 1
ATOM 647 O O . LEU A 1 81 ? -9.68 -13.469 -3.217 1 93.94 81 LEU A O 1
ATOM 651 N N . GLN A 1 82 ? -10.953 -13.648 -1.317 1 93.12 82 GLN A N 1
ATOM 652 C CA . GLN A 1 82 ? -12.172 -13.82 -2.105 1 93.12 82 GLN A CA 1
ATOM 653 C C . GLN A 1 82 ? -12.461 -12.586 -2.953 1 93.12 82 GLN A C 1
ATOM 655 O O . GLN A 1 82 ? -12.758 -12.703 -4.145 1 93.12 82 GLN A O 1
ATOM 660 N N . ASN A 1 83 ? -12.422 -11.414 -2.281 1 91.62 83 ASN A N 1
ATOM 661 C CA . ASN A 1 83 ? -12.609 -10.125 -2.939 1 91.62 83 ASN A CA 1
ATOM 662 C C . ASN A 1 83 ? -11.383 -9.234 -2.803 1 91.62 83 ASN A C 1
ATOM 664 O O . ASN A 1 83 ? -10.914 -8.984 -1.69 1 91.62 83 ASN A O 1
ATOM 668 N N . CYS A 1 84 ? -10.828 -8.922 -3.938 1 92.88 84 CYS A N 1
ATOM 669 C CA . CYS A 1 84 ? -9.672 -8.031 -3.98 1 92.88 84 CYS A CA 1
ATOM 670 C C . CYS A 1 84 ? -9.781 -7.055 -5.148 1 92.88 84 CYS A C 1
ATOM 672 O O . CYS A 1 84 ? -10.281 -7.41 -6.219 1 92.88 84 CYS A O 1
ATOM 674 N N . CYS A 1 85 ? -9.25 -5.875 -4.934 1 92.44 85 CYS A N 1
ATOM 675 C CA . CYS A 1 85 ? -9.375 -4.832 -5.945 1 92.44 85 CYS A CA 1
ATOM 676 C C . CYS A 1 85 ? -8.383 -5.051 -7.078 1 92.44 85 CYS A C 1
ATOM 678 O O . CYS A 1 85 ? -8.5 -4.441 -8.141 1 92.44 85 CYS A O 1
ATOM 680 N N . HIS A 1 86 ? -7.41 -5.922 -6.945 1 96.06 86 HIS A N 1
ATOM 681 C CA . HIS A 1 86 ? -6.41 -6.25 -7.953 1 96.06 86 HIS A CA 1
ATOM 682 C C . HIS A 1 86 ? -6.289 -7.758 -8.141 1 96.06 86 HIS A C 1
ATOM 684 O O . HIS A 1 86 ? -6.617 -8.531 -7.238 1 96.06 86 HIS A O 1
ATOM 690 N N . ASP A 1 87 ? -5.84 -8.133 -9.281 1 96.75 87 ASP A N 1
ATOM 691 C CA . ASP A 1 87 ? -5.594 -9.555 -9.516 1 96.75 87 ASP A CA 1
ATOM 692 C C . ASP A 1 87 ? -4.422 -10.055 -8.672 1 96.75 87 ASP A C 1
ATOM 694 O O . ASP A 1 87 ? -4.496 -11.125 -8.07 1 96.75 87 ASP A O 1
ATOM 698 N N . VAL A 1 88 ? -3.35 -9.281 -8.656 1 97.56 88 VAL A N 1
ATOM 699 C CA . VAL A 1 88 ? -2.162 -9.648 -7.895 1 97.56 88 VAL A CA 1
ATOM 700 C C . VAL A 1 88 ? -1.559 -8.398 -7.25 1 97.56 88 VAL A C 1
ATOM 702 O O . VAL A 1 88 ? -1.461 -7.348 -7.891 1 97.56 88 VAL A O 1
ATOM 705 N N . ILE A 1 89 ? -1.243 -8.492 -6.02 1 97.75 89 ILE A N 1
ATOM 706 C CA . ILE A 1 89 ? -0.528 -7.477 -5.258 1 97.75 89 ILE A CA 1
ATOM 707 C C . ILE A 1 89 ? 0.789 -8.047 -4.738 1 97.75 89 ILE A C 1
ATOM 709 O O . ILE A 1 89 ? 0.808 -9.117 -4.129 1 97.75 89 ILE A O 1
ATOM 713 N N . LEU A 1 90 ? 1.881 -7.422 -5.055 1 97.75 90 LEU A N 1
ATOM 714 C CA . LEU A 1 90 ? 3.148 -7.734 -4.402 1 97.75 90 LEU A CA 1
ATOM 715 C C . LEU A 1 90 ? 3.314 -6.918 -3.125 1 97.75 90 LEU A C 1
ATOM 717 O O . LEU A 1 90 ? 3.537 -5.707 -3.18 1 97.75 90 LEU A O 1
ATOM 721 N N . GLY A 1 91 ? 3.184 -7.59 -2.039 1 97.94 91 GLY A N 1
ATOM 722 C CA . GLY A 1 91 ? 3.246 -6.922 -0.747 1 97.94 91 GLY A CA 1
ATOM 723 C C . GLY A 1 91 ? 4.645 -6.891 -0.16 1 97.94 91 GLY A C 1
ATOM 724 O O . GLY A 1 91 ? 5.609 -7.277 -0.821 1 97.94 91 GLY A O 1
ATOM 725 N N . TRP A 1 92 ? 4.711 -6.426 1.101 1 97.88 92 TRP A N 1
ATOM 726 C CA . TRP A 1 92 ? 5.984 -6.219 1.781 1 97.88 92 TRP A CA 1
ATOM 727 C C . TRP A 1 92 ? 6.738 -7.535 1.927 1 97.88 92 TRP A C 1
ATOM 729 O O . TRP A 1 92 ? 7.969 -7.566 1.843 1 97.88 92 TRP A O 1
ATOM 739 N N . ASP A 1 93 ? 6.039 -8.641 2.168 1 97.12 93 ASP A N 1
ATOM 740 C CA . ASP A 1 93 ? 6.688 -9.938 2.33 1 97.12 93 ASP A CA 1
ATOM 741 C C . ASP A 1 93 ? 7.52 -10.297 1.103 1 97.12 93 ASP A C 1
ATOM 743 O O . ASP A 1 93 ? 8.688 -10.68 1.226 1 97.12 93 ASP A O 1
ATOM 747 N N . PHE A 1 94 ? 6.957 -10.094 -0.039 1 97.56 94 PHE A N 1
ATOM 748 C CA . PHE A 1 94 ? 7.676 -10.344 -1.286 1 97.56 94 PHE A CA 1
ATOM 749 C C . PHE A 1 94 ? 8.789 -9.312 -1.481 1 97.56 94 PHE A C 1
ATOM 751 O O . PHE A 1 94 ? 9.93 -9.68 -1.772 1 97.56 94 PHE A O 1
ATOM 758 N N . LEU A 1 95 ? 8.492 -8.031 -1.337 1 97.19 95 LEU A N 1
ATOM 759 C CA . LEU A 1 95 ? 9.414 -6.934 -1.591 1 97.19 95 LEU A CA 1
ATOM 760 C C . LEU A 1 95 ? 10.648 -7.047 -0.703 1 97.19 95 LEU A C 1
ATOM 762 O O . LEU A 1 95 ? 11.773 -6.816 -1.159 1 97.19 95 LEU A O 1
ATOM 766 N N . GLU A 1 96 ? 10.414 -7.414 0.547 1 97.06 96 GLU A N 1
ATOM 767 C CA . GLU A 1 96 ? 11.516 -7.594 1.487 1 97.06 96 GLU A CA 1
ATOM 768 C C . GLU A 1 96 ? 12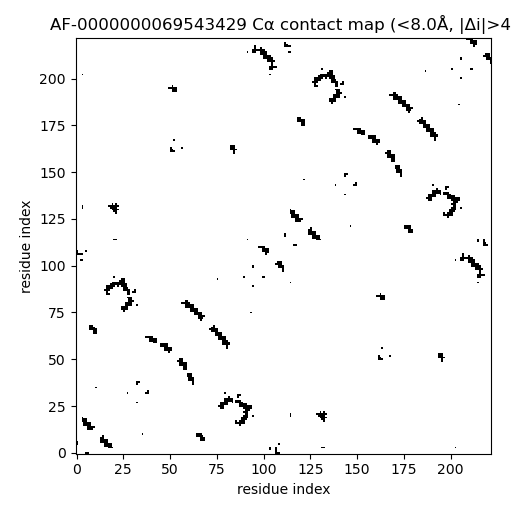.32 -8.852 1.165 1 97.06 96 GLU A C 1
ATOM 770 O O . GLU A 1 96 ? 13.547 -8.82 1.137 1 97.06 96 GLU A O 1
ATOM 775 N N . ALA A 1 97 ? 11.648 -9.945 0.905 1 96.25 97 ALA A N 1
ATOM 776 C CA . ALA A 1 97 ? 12.297 -11.234 0.654 1 96.25 97 ALA A CA 1
ATOM 777 C C . ALA A 1 97 ? 13.242 -11.148 -0.537 1 96.25 97 ALA A C 1
ATOM 779 O O . ALA A 1 97 ? 14.328 -11.734 -0.521 1 96.25 97 ALA A O 1
ATOM 780 N N . PHE A 1 98 ? 12.867 -10.352 -1.522 1 95.38 98 PHE A N 1
ATOM 781 C CA . PHE A 1 98 ? 13.672 -10.297 -2.736 1 95.38 98 PHE A CA 1
ATOM 782 C C . PHE A 1 98 ? 14.445 -8.992 -2.814 1 95.38 98 PHE A C 1
ATOM 784 O O . PHE A 1 98 ? 14.945 -8.617 -3.879 1 95.38 98 PHE A O 1
ATOM 791 N N . GLN A 1 99 ? 14.461 -8.297 -1.721 1 95.12 99 GLN A N 1
ATOM 792 C CA . GLN A 1 99 ? 15.273 -7.102 -1.535 1 95.12 99 GLN A CA 1
ATOM 793 C C . GLN A 1 99 ? 15.008 -6.078 -2.635 1 95.12 99 GLN A C 1
ATOM 795 O O . GLN A 1 99 ? 15.945 -5.527 -3.219 1 95.12 99 GLN A O 1
ATOM 800 N N . VAL A 1 100 ? 13.75 -5.91 -2.91 1 94.5 100 VAL A N 1
ATOM 801 C CA . VAL A 1 100 ? 13.336 -5.008 -3.979 1 94.5 100 VAL A CA 1
ATOM 802 C C . VAL A 1 100 ? 13.594 -3.561 -3.562 1 94.5 100 VAL A C 1
ATOM 804 O O . VAL A 1 100 ? 13.398 -3.197 -2.4 1 94.5 100 VAL A O 1
ATOM 807 N N . VAL A 1 101 ? 14.062 -2.787 -4.543 1 95.38 101 VAL A N 1
ATOM 808 C CA . VAL A 1 101 ? 14.172 -1.342 -4.379 1 95.38 101 VAL A CA 1
ATOM 809 C C . VAL A 1 101 ? 13.164 -0.643 -5.289 1 95.38 101 VAL A C 1
ATOM 811 O O . VAL A 1 101 ? 13.133 -0.894 -6.496 1 95.38 101 VAL A O 1
ATOM 814 N N . ILE A 1 102 ? 12.336 0.157 -4.672 1 96.5 102 ILE A N 1
ATOM 815 C CA . ILE A 1 102 ? 11.352 0.923 -5.434 1 96.5 102 ILE A CA 1
ATOM 816 C C . ILE A 1 102 ? 11.828 2.365 -5.59 1 96.5 102 ILE A C 1
ATOM 818 O O . ILE A 1 102 ? 11.969 3.092 -4.602 1 96.5 102 ILE A O 1
ATOM 822 N N . ASP A 1 103 ? 12.156 2.75 -6.785 1 96.31 103 ASP A N 1
ATOM 823 C CA . ASP A 1 103 ? 12.445 4.145 -7.098 1 96.31 103 ASP A CA 1
ATOM 824 C C . ASP A 1 103 ? 11.188 4.887 -7.535 1 96.31 103 ASP A C 1
ATOM 826 O O . ASP A 1 103 ? 10.805 4.84 -8.711 1 96.31 103 ASP A O 1
ATOM 830 N N . CYS A 1 104 ? 10.539 5.582 -6.641 1 96.62 104 CYS A N 1
ATOM 831 C CA . CYS A 1 104 ? 9.242 6.203 -6.895 1 96.62 104 CYS A CA 1
ATOM 832 C C . CYS A 1 104 ? 9.391 7.422 -7.801 1 96.62 104 CYS A C 1
ATOM 834 O O . CYS A 1 104 ? 8.453 7.793 -8.508 1 96.62 104 CYS A O 1
ATOM 836 N N . GLY A 1 105 ? 10.578 8.023 -7.781 1 95 105 GLY A N 1
ATOM 837 C CA . GLY A 1 105 ? 10.828 9.148 -8.664 1 95 105 GLY A CA 1
ATOM 838 C C . GLY A 1 105 ? 10.875 8.758 -10.133 1 95 105 GLY A C 1
ATOM 839 O O . GLY A 1 105 ? 10.336 9.469 -10.984 1 95 105 GLY A O 1
ATOM 840 N N . ARG A 1 106 ? 11.445 7.617 -10.32 1 94.44 106 ARG A N 1
ATOM 841 C CA . ARG A 1 106 ? 11.617 7.156 -11.695 1 94.44 106 ARG A CA 1
ATOM 842 C C . ARG A 1 106 ? 10.531 6.152 -12.078 1 94.44 106 ARG A C 1
ATOM 844 O O . ARG A 1 106 ? 10.438 5.738 -13.234 1 94.44 106 ARG A O 1
ATOM 851 N N . SER A 1 107 ? 9.703 5.77 -11.07 1 94.62 107 SER A N 1
ATOM 852 C CA . SER A 1 107 ? 8.734 4.695 -11.273 1 94.62 107 SER A CA 1
ATOM 853 C C . SER A 1 107 ? 9.406 3.439 -11.812 1 94.62 107 SER A C 1
ATOM 855 O O . SER A 1 107 ? 8.984 2.895 -12.836 1 94.62 107 SER A O 1
ATOM 857 N N . GLU A 1 108 ? 10.438 3.043 -11.078 1 93.25 108 GLU A N 1
ATOM 858 C CA . GLU A 1 108 ? 11.195 1.848 -11.438 1 93.25 108 GLU A CA 1
ATOM 859 C C . GLU A 1 108 ? 11.391 0.934 -10.227 1 93.25 108 GLU A C 1
ATOM 861 O O . GLU A 1 108 ? 11.328 1.388 -9.086 1 93.25 108 GLU A O 1
ATOM 866 N N . LEU A 1 109 ? 11.469 -0.286 -10.578 1 91.19 109 LEU A N 1
ATOM 867 C CA . LEU A 1 109 ? 11.75 -1.301 -9.562 1 91.19 109 LEU A CA 1
ATOM 868 C C . LEU A 1 109 ? 13.016 -2.07 -9.906 1 91.19 109 LEU A C 1
ATOM 870 O O . LEU A 1 109 ? 13.242 -2.426 -11.07 1 91.19 109 LEU A O 1
ATOM 874 N N . PHE A 1 110 ? 13.82 -2.275 -8.797 1 85.38 110 PHE A N 1
ATOM 875 C CA . PHE A 1 110 ? 15.055 -3.033 -8.945 1 85.38 110 PHE A CA 1
ATOM 876 C C . PHE A 1 110 ? 15.117 -4.172 -7.934 1 85.38 110 PHE A C 1
ATOM 878 O O . PHE A 1 110 ? 14.523 -4.086 -6.859 1 85.38 110 PHE A O 1
ATOM 885 N N . PHE A 1 111 ? 15.648 -5.23 -8.258 1 81 111 PHE A N 1
ATOM 886 C CA . PHE A 1 111 ? 15.883 -6.285 -7.277 1 81 111 PHE A CA 1
ATOM 887 C C . PHE A 1 111 ? 17.219 -6.977 -7.531 1 81 111 PHE A C 1
ATOM 889 O O . PHE A 1 111 ? 17.75 -6.914 -8.641 1 81 111 PHE A O 1
ATOM 896 N N . MET B 1 1 ? 13.711 3.213 9.672 1 76.62 1 MET B N 1
ATOM 897 C CA . MET B 1 1 ? 12.5 2.527 9.219 1 76.62 1 MET B CA 1
ATOM 898 C C . MET B 1 1 ? 12.43 1.115 9.789 1 76.62 1 MET B C 1
ATOM 900 O O . MET B 1 1 ? 13.461 0.454 9.953 1 76.62 1 MET B O 1
ATOM 904 N N . THR B 1 2 ? 11.344 0.782 10.328 1 80.69 2 THR B N 1
ATOM 905 C CA . THR B 1 2 ? 11.047 -0.594 10.711 1 80.69 2 THR B CA 1
ATOM 906 C C . THR B 1 2 ? 10 -1.2 9.781 1 80.69 2 THR B C 1
ATOM 908 O O . THR B 1 2 ? 8.82 -0.839 9.844 1 80.69 2 THR B O 1
ATOM 911 N N . GLY B 1 3 ? 10.508 -2.086 8.969 1 91.12 3 GLY B N 1
ATOM 912 C CA . GLY B 1 3 ? 9.602 -2.572 7.945 1 91.12 3 GLY B CA 1
ATOM 913 C C . GLY B 1 3 ? 9.141 -1.483 6.996 1 91.12 3 GLY B C 1
ATOM 914 O O . GLY B 1 3 ? 9.961 -0.772 6.41 1 91.12 3 GLY B O 1
ATOM 915 N N . ASN B 1 4 ? 7.855 -1.318 6.91 1 94.06 4 ASN B N 1
ATOM 916 C CA . ASN B 1 4 ? 7.254 -0.353 5.996 1 94.06 4 ASN B CA 1
ATOM 917 C C . ASN B 1 4 ? 6.766 0.89 6.73 1 94.06 4 ASN B C 1
ATOM 919 O O . ASN B 1 4 ? 5.926 1.63 6.219 1 94.06 4 ASN B O 1
ATOM 923 N N . HIS B 1 5 ? 7.359 1.069 7.941 1 96.75 5 HIS B N 1
ATOM 924 C CA . HIS B 1 5 ? 7.008 2.246 8.727 1 96.75 5 HIS B CA 1
ATOM 925 C C . HIS B 1 5 ? 8.203 3.182 8.883 1 96.75 5 HIS B C 1
ATOM 927 O O . HIS B 1 5 ? 9.344 2.725 8.977 1 96.75 5 HIS B O 1
ATOM 933 N N . LEU B 1 6 ? 7.867 4.449 8.93 1 95.94 6 LEU B N 1
ATOM 934 C CA . LEU B 1 6 ? 8.891 5.484 9.031 1 95.94 6 LEU B CA 1
ATOM 935 C C . LEU B 1 6 ? 8.562 6.465 10.148 1 95.94 6 LEU B C 1
ATOM 937 O O . LEU B 1 6 ? 7.422 6.926 10.258 1 95.94 6 LEU B O 1
ATOM 941 N N . ASP B 1 7 ? 9.539 6.73 10.969 1 95.19 7 ASP B N 1
ATOM 942 C CA . ASP B 1 7 ? 9.367 7.773 11.977 1 95.19 7 ASP B CA 1
ATOM 943 C C . ASP B 1 7 ? 9.625 9.156 11.391 1 95.19 7 ASP B C 1
ATOM 945 O O . ASP B 1 7 ? 10.711 9.422 10.867 1 95.19 7 ASP B O 1
ATOM 949 N N . VAL B 1 8 ? 8.625 9.977 11.5 1 95.81 8 VAL B N 1
ATOM 950 C CA . VAL B 1 8 ? 8.758 11.336 10.977 1 95.81 8 VAL B CA 1
ATOM 951 C C . VAL B 1 8 ? 8.164 12.328 11.969 1 95.81 8 VAL B C 1
ATOM 953 O O . VAL B 1 8 ? 7.664 11.938 13.023 1 95.81 8 VAL B O 1
ATOM 956 N N . ILE B 1 9 ? 8.445 13.555 11.695 1 95.62 9 ILE B N 1
ATOM 957 C CA . ILE B 1 9 ? 7.781 14.625 12.43 1 95.62 9 ILE B CA 1
ATOM 958 C C . ILE B 1 9 ? 6.75 15.305 11.531 1 95.62 9 ILE B C 1
ATOM 960 O O . ILE B 1 9 ? 7.055 15.672 10.391 1 95.62 9 ILE B O 1
ATOM 964 N N . ILE B 1 10 ? 5.477 15.336 11.992 1 95.38 10 ILE B N 1
ATOM 965 C CA . ILE B 1 10 ? 4.43 16.047 11.258 1 95.38 10 ILE B CA 1
ATOM 966 C C . ILE B 1 10 ? 3.852 17.156 12.125 1 95.38 10 ILE B C 1
ATOM 968 O O . ILE B 1 10 ? 3.357 16.906 13.227 1 95.38 10 ILE B O 1
ATOM 972 N N . ASP B 1 11 ? 3.947 18.375 11.539 1 93.31 11 ASP B N 1
ATOM 973 C CA . ASP B 1 11 ? 3.486 19.547 12.266 1 93.31 11 ASP B CA 1
ATOM 974 C C . ASP B 1 11 ? 4.02 19.562 13.695 1 93.31 11 ASP B C 1
ATOM 976 O O . ASP B 1 11 ? 3.25 19.703 14.648 1 93.31 11 ASP B O 1
ATOM 980 N N . ASN B 1 12 ? 5.285 19.234 13.852 1 90.69 12 ASN B N 1
ATOM 981 C CA . ASN B 1 12 ? 6.082 19.328 15.07 1 90.69 12 ASN B CA 1
ATOM 982 C C . ASN B 1 12 ? 5.746 18.203 16.047 1 90.69 12 ASN B C 1
ATOM 984 O O . ASN B 1 12 ? 6.07 18.281 17.234 1 90.69 12 ASN B O 1
ATOM 988 N N . LYS B 1 13 ? 5.055 17.141 15.648 1 95.38 13 LYS B N 1
ATOM 989 C CA . LYS B 1 13 ? 4.746 15.977 16.453 1 95.38 13 LYS B CA 1
ATOM 990 C C . LYS B 1 13 ? 5.363 14.711 15.859 1 95.38 13 LYS B C 1
ATOM 992 O O . LYS B 1 13 ? 5.211 14.445 14.664 1 95.38 13 LYS B O 1
ATOM 997 N N . PRO B 1 14 ? 6.137 14.016 16.734 1 96.06 14 PRO B N 1
ATOM 998 C CA . PRO B 1 14 ? 6.668 12.75 16.219 1 96.06 14 PRO B CA 1
ATOM 999 C C . PRO B 1 14 ? 5.578 11.719 15.953 1 96.06 14 PRO B C 1
ATOM 1001 O O . PRO B 1 14 ? 4.617 11.617 16.719 1 96.06 14 PRO B O 1
ATOM 1004 N N . ILE B 1 15 ? 5.684 11.016 14.852 1 96.75 15 ILE B N 1
ATOM 1005 C CA . ILE B 1 15 ? 4.688 10.008 14.5 1 96.75 15 ILE B CA 1
ATOM 1006 C C . ILE B 1 15 ? 5.328 8.93 13.633 1 96.75 15 ILE B C 1
ATOM 1008 O O . ILE B 1 15 ? 6.242 9.211 12.852 1 96.75 15 ILE B O 1
ATOM 1012 N N . ASN B 1 16 ? 4.844 7.742 13.805 1 96.88 16 ASN B N 1
ATOM 1013 C CA . ASN B 1 16 ? 5.168 6.613 12.945 1 96.88 16 ASN B CA 1
ATOM 1014 C C . ASN B 1 16 ? 4.168 6.473 11.797 1 96.88 16 ASN B C 1
ATOM 1016 O O . ASN B 1 16 ? 2.963 6.352 12.031 1 96.88 16 ASN B O 1
ATOM 1020 N N . VAL B 1 17 ? 4.617 6.57 10.547 1 97.56 17 VAL B N 1
ATOM 1021 C CA . VAL B 1 17 ? 3.693 6.59 9.414 1 97.56 17 VAL B CA 1
ATOM 1022 C C . VAL B 1 17 ? 3.896 5.34 8.562 1 97.56 17 VAL B C 1
ATOM 1024 O O . VAL B 1 17 ? 4.973 4.738 8.578 1 97.56 17 VAL B O 1
ATOM 1027 N N . LEU B 1 18 ? 2.848 4.953 7.902 1 97.44 18 LEU B N 1
ATOM 1028 C CA . LEU B 1 18 ? 2.936 3.863 6.938 1 97.44 18 LEU B CA 1
ATOM 1029 C C . LEU B 1 18 ? 3.391 4.379 5.578 1 97.44 18 LEU B C 1
ATOM 1031 O O . LEU B 1 18 ? 2.871 5.387 5.086 1 97.44 18 LEU B O 1
ATOM 1035 N N . VAL B 1 19 ? 4.414 3.801 4.988 1 97.62 19 VAL B N 1
ATOM 1036 C CA . VAL B 1 19 ? 4.828 4.043 3.611 1 97.62 19 VAL B CA 1
ATOM 1037 C C . VAL B 1 19 ? 4.113 3.066 2.68 1 97.62 19 VAL B C 1
ATOM 1039 O O . VAL B 1 19 ? 4.332 1.855 2.75 1 97.62 19 VAL B O 1
ATOM 1042 N N . ASP B 1 20 ? 3.303 3.586 1.801 1 97.31 20 ASP B N 1
ATOM 1043 C CA . ASP B 1 20 ? 2.393 2.738 1.036 1 97.31 20 ASP B CA 1
ATOM 1044 C C . ASP B 1 20 ? 2.434 3.088 -0.449 1 97.31 20 ASP B C 1
ATOM 1046 O O . ASP B 1 20 ? 1.674 3.941 -0.913 1 97.31 20 ASP B O 1
ATOM 1050 N N . SER B 1 21 ? 3.238 2.369 -1.194 1 97.5 21 SER B N 1
ATOM 1051 C CA . SER B 1 21 ? 3.35 2.607 -2.631 1 97.5 21 SER B CA 1
ATOM 1052 C C . SER B 1 21 ? 2.086 2.166 -3.363 1 97.5 21 SER B C 1
ATOM 1054 O O . SER B 1 21 ? 1.897 2.49 -4.535 1 97.5 21 SER B O 1
ATOM 1056 N N . GLY B 1 22 ? 1.208 1.451 -2.736 1 96.56 22 GLY B N 1
ATOM 1057 C CA . GLY B 1 22 ? -0.026 0.998 -3.357 1 96.56 22 GLY B CA 1
ATOM 1058 C C . GLY B 1 22 ? -1.158 2 -3.238 1 96.56 22 GLY B C 1
ATOM 1059 O O . GLY B 1 22 ? -2.174 1.884 -3.926 1 96.56 22 GLY B O 1
ATOM 1060 N N . ALA B 1 23 ? -1.011 2.9 -2.342 1 96 23 ALA B N 1
ATOM 1061 C CA . ALA B 1 23 ? -2.01 3.951 -2.16 1 96 23 ALA B CA 1
ATOM 1062 C C . ALA B 1 23 ? -1.759 5.117 -3.111 1 96 23 ALA B C 1
ATOM 1064 O O . ALA B 1 23 ? -0.681 5.719 -3.1 1 96 23 ALA B O 1
ATOM 1065 N N . SER B 1 24 ? -2.736 5.434 -3.852 1 95.06 24 SER B N 1
ATOM 1066 C CA . SER B 1 24 ? -2.596 6.52 -4.816 1 95.06 24 SER B CA 1
ATOM 1067 C C . SER B 1 24 ? -2.389 7.855 -4.117 1 95.06 24 SER B C 1
ATOM 1069 O O . SER B 1 24 ? -1.611 8.695 -4.582 1 95.06 24 SER B O 1
ATOM 1071 N N . PHE B 1 25 ? -2.996 7.984 -2.932 1 96.19 25 PHE B N 1
ATOM 1072 C CA . PHE B 1 25 ? -2.975 9.266 -2.236 1 96.19 25 PHE B CA 1
ATOM 1073 C C . PHE B 1 25 ? -2.436 9.102 -0.82 1 96.19 25 PHE B C 1
ATOM 1075 O O . PHE B 1 25 ? -2.652 8.07 -0.182 1 96.19 25 PHE B O 1
ATOM 1082 N N . SER B 1 26 ? -1.81 10.156 -0.362 1 97.38 26 SER B N 1
ATOM 1083 C CA . SER B 1 26 ? -1.451 10.266 1.048 1 97.38 26 SER B CA 1
ATOM 1084 C C . SER B 1 26 ? -2.668 10.609 1.901 1 97.38 26 SER B C 1
ATOM 1086 O O . SER B 1 26 ? -3.5 11.422 1.505 1 97.38 26 SER B O 1
ATOM 1088 N N . VAL B 1 27 ? -2.707 9.984 3.043 1 96.81 27 VAL B N 1
ATOM 1089 C CA . VAL B 1 27 ? -3.932 10.039 3.836 1 96.81 27 VAL B CA 1
ATOM 1090 C C . VAL B 1 27 ? -3.602 10.414 5.277 1 96.81 27 VAL B C 1
ATOM 1092 O O . VAL B 1 27 ? -2.582 9.984 5.82 1 96.81 27 VAL B O 1
ATOM 1095 N N . VAL B 1 28 ? -4.453 11.188 5.863 1 96.5 28 VAL B N 1
ATOM 1096 C CA . VAL B 1 28 ? -4.477 11.406 7.305 1 96.5 28 VAL B CA 1
ATOM 1097 C C . VAL B 1 28 ? -5.848 11.031 7.863 1 96.5 28 VAL B C 1
ATOM 1099 O O . VAL B 1 28 ? -6.879 11.336 7.25 1 96.5 28 VAL B O 1
ATOM 1102 N N . SER B 1 29 ? -5.848 10.289 8.961 1 95.81 29 SER B N 1
ATOM 1103 C CA . SER B 1 29 ? -7.117 9.953 9.594 1 95.81 29 SER B CA 1
ATOM 1104 C C . SER B 1 29 ? -7.758 11.18 10.234 1 95.81 29 SER B C 1
ATOM 1106 O O . SER B 1 29 ? -7.059 12.078 10.711 1 95.81 29 SER B O 1
ATOM 1108 N N . ASP B 1 30 ? -9.086 11.164 10.258 1 94.44 30 ASP B N 1
ATOM 1109 C CA . ASP B 1 30 ? -9.797 12.258 10.914 1 94.44 30 ASP B CA 1
ATOM 1110 C C . ASP B 1 30 ? -9.43 12.336 12.391 1 94.44 30 ASP B C 1
ATOM 1112 O O . ASP B 1 30 ? -9.336 13.43 12.953 1 94.44 30 ASP B O 1
ATOM 1116 N N . LYS B 1 31 ? -9.305 11.18 13 1 94.88 31 LYS B N 1
ATOM 1117 C CA . LYS B 1 31 ? -8.898 11.125 14.406 1 94.88 31 LYS B CA 1
ATOM 1118 C C . LYS B 1 31 ? -7.59 11.875 14.625 1 94.88 31 LYS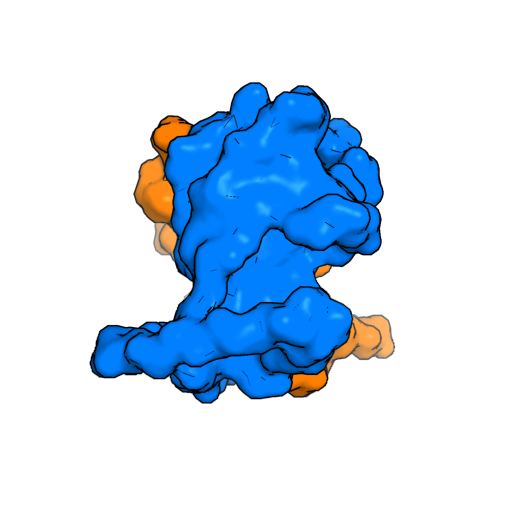 B C 1
ATOM 1120 O O . LYS B 1 31 ? -7.48 12.688 15.547 1 94.88 31 LYS B O 1
ATOM 1125 N N . TYR B 1 32 ? -6.648 11.672 13.766 1 95.75 32 TYR B N 1
ATOM 1126 C CA . TYR B 1 32 ? -5.34 12.289 13.93 1 95.75 32 TYR B CA 1
ATOM 1127 C C . TYR B 1 32 ? -5.387 13.773 13.586 1 95.75 32 TYR B C 1
ATOM 1129 O O . TYR B 1 32 ? -4.738 14.594 14.234 1 95.75 32 TYR B O 1
ATOM 1137 N N . ARG B 1 33 ? -6.012 14.062 12.516 1 93.06 33 ARG B N 1
ATOM 1138 C CA . ARG B 1 33 ? -6.203 15.461 12.148 1 93.06 33 ARG B CA 1
ATOM 1139 C C . ARG B 1 33 ? -6.758 16.266 13.32 1 93.06 33 ARG B C 1
ATOM 1141 O O . ARG B 1 33 ? -6.312 17.391 13.578 1 93.06 33 ARG B O 1
ATOM 1148 N N . ARG B 1 34 ? -7.766 15.758 14.008 1 93.06 34 ARG B N 1
ATOM 1149 C CA . ARG B 1 34 ? -8.367 16.406 15.164 1 93.06 34 ARG B CA 1
ATOM 1150 C C . ARG B 1 34 ? -7.371 16.531 16.312 1 93.06 34 ARG B C 1
ATOM 1152 O O . ARG B 1 34 ? -7.352 17.531 17.031 1 93.06 34 ARG B O 1
ATOM 1159 N N . TYR B 1 35 ? -6.641 15.477 16.453 1 93.5 35 TYR B N 1
ATOM 1160 C CA . TYR B 1 35 ? -5.582 15.492 17.453 1 93.5 35 TYR B CA 1
ATOM 1161 C C . TYR B 1 35 ? -4.617 16.641 17.203 1 93.5 35 TYR B C 1
ATOM 1163 O O . TYR B 1 35 ? -4.164 17.281 18.156 1 93.5 35 TYR B O 1
ATOM 1171 N N . LEU B 1 36 ? -4.34 16.922 15.914 1 92 36 LEU B N 1
ATOM 1172 C CA . LEU B 1 36 ? -3.443 18.016 15.539 1 92 36 LEU B CA 1
ATOM 1173 C C . LEU B 1 36 ? -4.16 19.359 15.625 1 92 36 LEU B C 1
ATOM 1175 O O . LEU B 1 36 ? -3.539 20.406 15.438 1 92 36 LEU B O 1
ATOM 1179 N N . LYS B 1 37 ? -5.52 19.359 15.859 1 89.94 37 LYS B N 1
ATOM 1180 C CA . LYS B 1 37 ? -6.355 20.562 15.938 1 89.94 37 LYS B CA 1
ATOM 1181 C C . LYS B 1 37 ? -6.301 21.359 14.641 1 89.94 37 LYS B C 1
ATOM 1183 O O . LYS B 1 37 ? -6.152 22.578 14.656 1 89.94 37 LYS B O 1
ATOM 1188 N N . LYS B 1 38 ? -6.383 20.594 13.594 1 85.25 38 LYS B N 1
ATOM 1189 C CA . LYS B 1 38 ? -6.312 21.219 12.273 1 85.25 38 LYS B CA 1
ATOM 1190 C C . LYS B 1 38 ? -7.695 21.312 11.633 1 85.25 38 LYS B C 1
ATOM 1192 O O . LYS B 1 38 ? -8.523 20.422 11.797 1 85.25 38 LYS B O 1
ATOM 1197 N N . VAL B 1 39 ? -7.883 22.453 11 1 82.69 39 VAL B N 1
ATOM 1198 C CA . VAL B 1 39 ? -9.125 22.641 10.258 1 82.69 39 VAL B CA 1
ATOM 1199 C C . VAL B 1 39 ? -8.938 22.172 8.82 1 82.69 39 VAL B C 1
ATOM 1201 O O . VAL B 1 39 ? -7.93 22.469 8.18 1 82.69 39 VAL B O 1
ATOM 1204 N N . MET B 1 40 ? -9.891 21.281 8.391 1 79.56 40 MET B N 1
ATOM 1205 C CA . MET B 1 40 ? -9.789 20.75 7.035 1 79.56 40 MET B CA 1
ATOM 1206 C C . MET B 1 40 ? -10.602 21.609 6.062 1 79.56 40 MET B C 1
ATOM 1208 O O . MET B 1 40 ? -11.539 22.297 6.461 1 79.56 40 MET B O 1
ATOM 1212 N N . PHE B 1 41 ? -10 21.594 4.781 1 79.44 41 PHE B N 1
ATOM 1213 C CA . PHE B 1 41 ? -10.766 22.219 3.715 1 79.44 41 PHE B CA 1
ATOM 1214 C C . PHE B 1 41 ? -11.625 21.203 2.98 1 79.44 41 PHE B C 1
ATOM 1216 O O . PHE B 1 41 ? -11.18 20.078 2.734 1 79.44 41 PHE B O 1
ATOM 1223 N N . SER B 1 42 ? -12.891 21.578 2.963 1 71.88 42 SER B N 1
ATOM 1224 C CA . SER B 1 42 ? -13.75 20.719 2.145 1 71.88 42 SER B CA 1
ATOM 1225 C C . SER B 1 42 ? -13.375 20.828 0.669 1 71.88 42 SER B C 1
ATOM 1227 O O . SER B 1 42 ? -13.031 21.906 0.182 1 71.88 42 SER B O 1
ATOM 1229 N N . ASP B 1 43 ? -12.93 19.719 0.131 1 64.81 43 ASP B N 1
ATOM 1230 C CA . ASP B 1 43 ? -12.609 19.75 -1.293 1 64.81 43 ASP B CA 1
ATOM 1231 C C . ASP B 1 43 ? -13.781 19.234 -2.127 1 64.81 43 ASP B C 1
ATOM 1233 O O . ASP B 1 43 ? -14.336 18.172 -1.835 1 64.81 43 ASP B O 1
ATOM 1237 N N . THR B 1 44 ? -14.289 20.141 -2.99 1 60 44 THR B N 1
ATOM 1238 C CA . THR B 1 44 ? -15.352 19.797 -3.93 1 60 44 THR B CA 1
ATOM 1239 C C . THR B 1 44 ? -14.945 18.625 -4.809 1 60 44 THR B C 1
ATOM 1241 O O . THR B 1 44 ? -15.789 18 -5.453 1 60 44 THR B O 1
ATOM 1244 N N . LYS B 1 45 ? -13.656 18.516 -4.848 1 65.38 45 LYS B N 1
ATOM 1245 C CA . LYS B 1 45 ? -13.258 17.391 -5.695 1 65.38 45 LYS B CA 1
ATOM 1246 C C . LYS B 1 45 ? -13.328 16.078 -4.938 1 65.38 45 LYS B C 1
ATOM 1248 O O . LYS B 1 45 ? -12.688 15.906 -3.9 1 65.38 45 LYS B O 1
ATOM 1253 N N . ASN B 1 46 ? -14.375 15.461 -5.188 1 77.62 46 ASN B N 1
ATOM 1254 C CA . ASN B 1 46 ? -14.688 14.203 -4.516 1 77.62 46 ASN B CA 1
ATOM 1255 C C . ASN B 1 46 ? -13.688 13.109 -4.883 1 77.62 46 ASN B C 1
ATOM 1257 O O . ASN B 1 46 ? -13.602 12.703 -6.043 1 77.62 46 ASN B O 1
ATOM 1261 N N . VAL B 1 47 ? -12.625 12.938 -3.953 1 86.44 47 VAL B N 1
ATOM 1262 C CA . VAL B 1 47 ? -11.75 11.789 -4.168 1 86.44 47 VAL B CA 1
ATOM 1263 C C . VAL B 1 47 ? -12.383 10.547 -3.545 1 86.44 47 VAL B C 1
ATOM 1265 O O . VAL B 1 47 ? -12.789 10.562 -2.381 1 86.44 47 VAL B O 1
ATOM 1268 N N . ILE B 1 48 ? -12.578 9.578 -4.426 1 90.69 48 ILE B N 1
ATOM 1269 C CA . ILE B 1 48 ? -13.039 8.266 -3.979 1 90.69 48 ILE B CA 1
ATOM 1270 C C . ILE B 1 48 ? -11.914 7.246 -4.125 1 90.69 48 ILE B C 1
ATOM 1272 O O . ILE B 1 48 ? -11.336 7.105 -5.203 1 90.69 48 ILE B O 1
ATOM 1276 N N . LEU B 1 49 ? -11.562 6.652 -2.99 1 91.94 49 LEU B N 1
ATOM 1277 C CA . LEU B 1 49 ? -10.469 5.688 -2.963 1 91.94 49 LEU B CA 1
ATOM 1278 C C . LEU B 1 49 ? -11.008 4.258 -2.99 1 91.94 49 LEU B C 1
ATOM 1280 O O . LEU B 1 49 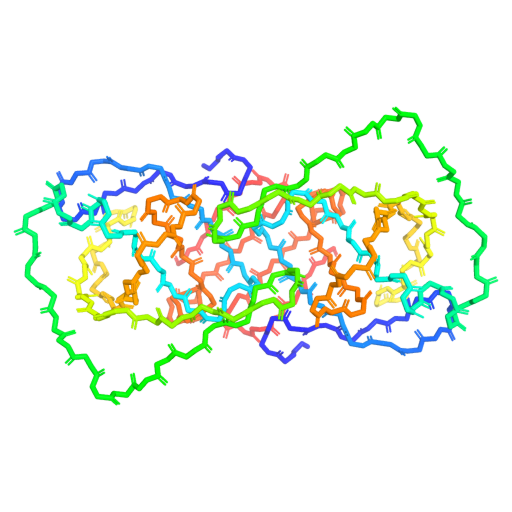? -11.945 3.932 -2.266 1 91.94 49 LEU B O 1
ATOM 1284 N N . LYS B 1 50 ? -10.508 3.471 -3.877 1 90.75 50 LYS B N 1
ATOM 1285 C CA . LYS B 1 50 ? -10.773 2.035 -3.855 1 90.75 50 LYS B CA 1
ATOM 1286 C C . LYS B 1 50 ? -9.836 1.314 -2.893 1 90.75 50 LYS B C 1
ATOM 1288 O O . LYS B 1 50 ? -8.625 1.526 -2.924 1 90.75 50 LYS B O 1
ATOM 1293 N N . VAL B 1 51 ? -10.422 0.506 -2.008 1 90 51 VAL B N 1
ATOM 1294 C CA . VAL B 1 51 ? -9.586 -0.149 -1.008 1 90 51 VAL B CA 1
ATOM 1295 C C . VAL B 1 51 ? -9.484 -1.641 -1.318 1 90 51 VAL B C 1
ATOM 1297 O O . VAL B 1 51 ? -10.148 -2.141 -2.227 1 90 51 VAL B O 1
ATOM 1300 N N . ALA B 1 52 ? -8.656 -2.385 -0.71 1 88 52 ALA B N 1
ATOM 1301 C CA . ALA B 1 52 ? -8.203 -3.725 -1.071 1 88 52 ALA B CA 1
ATOM 1302 C C . ALA B 1 52 ? -9.375 -4.691 -1.189 1 88 52 ALA B C 1
ATOM 1304 O O . ALA B 1 52 ? -9.359 -5.598 -2.025 1 88 52 ALA B O 1
ATOM 1305 N N . ASN B 1 53 ? -10.375 -4.52 -0.418 1 86.31 53 ASN B N 1
ATOM 1306 C CA . ASN B 1 53 ? -11.492 -5.457 -0.443 1 86.31 53 ASN B CA 1
ATOM 1307 C C . ASN B 1 53 ? -12.531 -5.062 -1.487 1 86.31 53 ASN B C 1
ATOM 1309 O O . ASN B 1 53 ? -13.617 -5.641 -1.532 1 86.31 53 ASN B O 1
ATOM 1313 N N . GLY B 1 54 ? -12.195 -4.059 -2.213 1 88.19 54 GLY B N 1
ATOM 1314 C CA . GLY B 1 54 ? -13.047 -3.666 -3.324 1 88.19 54 GLY B CA 1
ATOM 1315 C C . GLY B 1 54 ? -14.031 -2.574 -2.963 1 88.19 54 GLY B C 1
ATOM 1316 O O . GLY B 1 54 ? -14.742 -2.057 -3.83 1 88.19 54 GLY B O 1
ATOM 1317 N N . SER B 1 55 ? -14.148 -2.193 -1.725 1 88.44 55 SER B N 1
ATOM 1318 C CA . SER B 1 55 ? -15.055 -1.117 -1.326 1 88.44 55 SER B CA 1
ATOM 1319 C C . SER B 1 55 ? -14.453 0.25 -1.646 1 88.44 55 SER B C 1
ATOM 1321 O O . SER B 1 55 ? -13.281 0.351 -2.014 1 88.44 55 SER B O 1
ATOM 1323 N N . PHE B 1 56 ? -15.328 1.178 -1.574 1 91.38 56 PHE B N 1
ATOM 1324 C CA . PHE B 1 56 ? -14.922 2.551 -1.853 1 91.38 56 PHE B CA 1
ATOM 1325 C C . PHE B 1 56 ? -15.055 3.418 -0.605 1 91.38 56 PHE B C 1
ATOM 1327 O O . PHE B 1 56 ? -15.969 3.225 0.197 1 91.38 56 PHE B O 1
ATOM 1334 N N . VAL B 1 57 ? -14.07 4.316 -0.483 1 91 57 VAL B N 1
ATOM 1335 C CA . VAL B 1 57 ? -14.125 5.266 0.623 1 91 57 VAL B CA 1
ATOM 1336 C C . VAL B 1 57 ? -13.977 6.691 0.089 1 91 57 VAL B C 1
ATOM 1338 O O . VAL B 1 57 ? -13.07 6.977 -0.694 1 91 57 VAL B O 1
ATOM 1341 N N . ARG B 1 58 ? -14.953 7.551 0.53 1 92.62 58 ARG B N 1
ATOM 1342 C CA . ARG B 1 58 ? -14.922 8.953 0.122 1 92.62 58 ARG B CA 1
ATOM 1343 C C . ARG B 1 58 ? -14.148 9.797 1.127 1 92.62 58 ARG B C 1
ATOM 1345 O O . ARG B 1 58 ? -14.336 9.656 2.338 1 92.62 58 ARG B O 1
ATOM 1352 N N . GLN B 1 59 ? -13.258 10.648 0.582 1 93.19 59 GLN B N 1
ATOM 1353 C CA . GLN B 1 59 ? -12.57 11.57 1.481 1 93.19 59 GLN B CA 1
ATOM 1354 C C . GLN B 1 59 ? -13.539 12.586 2.072 1 93.19 59 GLN B C 1
ATOM 1356 O O . GLN B 1 59 ? -14.523 12.969 1.428 1 93.19 59 GLN B O 1
ATOM 1361 N N . ILE B 1 60 ? -13.312 13.055 3.23 1 92.12 60 ILE B N 1
ATOM 1362 C CA . ILE B 1 60 ? -14.195 14.023 3.859 1 92.12 60 ILE B CA 1
ATOM 1363 C C . ILE B 1 60 ? -13.555 15.414 3.799 1 92.12 60 ILE B C 1
ATOM 1365 O O . ILE B 1 60 ? -14.18 16.406 4.188 1 92.12 60 ILE B O 1
ATOM 1369 N N . GLY B 1 61 ? -12.336 15.5 3.303 1 92.69 61 GLY B N 1
ATOM 1370 C CA . GLY B 1 61 ? -11.633 16.766 3.168 1 92.69 61 GLY B CA 1
ATOM 1371 C C . GLY B 1 61 ? -10.156 16.594 2.84 1 92.69 61 GLY B C 1
ATOM 1372 O O . GLY B 1 61 ? -9.719 15.484 2.514 1 92.69 61 GLY B O 1
ATOM 1373 N N . LYS B 1 62 ? -9.492 17.688 2.807 1 93.62 62 LYS B N 1
ATOM 1374 C CA . LYS B 1 62 ? -8.047 17.719 2.572 1 93.62 62 LYS B CA 1
ATOM 1375 C C . LYS B 1 62 ? -7.359 18.656 3.549 1 93.62 62 LYS B C 1
ATOM 1377 O O . LYS B 1 62 ? -7.973 19.609 4.047 1 93.62 62 LYS B O 1
ATOM 1382 N N . TYR B 1 63 ? -6.094 18.328 3.771 1 92.25 63 TYR B N 1
ATOM 1383 C CA . TYR B 1 63 ? -5.281 19.172 4.645 1 92.25 63 TYR B CA 1
ATOM 1384 C C . TYR B 1 63 ? -3.822 19.156 4.207 1 92.25 63 TYR B C 1
ATOM 1386 O O . TYR B 1 63 ? -3.318 18.141 3.729 1 92.25 63 TYR B O 1
ATOM 1394 N N . ILE B 1 64 ? -3.262 20.328 4.383 1 93.88 64 ILE B N 1
ATOM 1395 C CA . ILE B 1 64 ? -1.826 20.406 4.141 1 93.88 64 ILE B CA 1
ATOM 1396 C C . ILE B 1 64 ? -1.067 20.203 5.449 1 93.88 64 ILE B C 1
ATOM 1398 O O . ILE B 1 64 ? -1.348 20.859 6.449 1 93.88 64 ILE B O 1
ATOM 1402 N N . LEU B 1 65 ? -0.196 19.297 5.48 1 94.19 65 LEU B N 1
ATOM 1403 C CA . LEU B 1 65 ? 0.686 19.031 6.609 1 94.19 65 LEU B CA 1
ATOM 1404 C C . LEU B 1 65 ? 2.145 19.25 6.223 1 94.19 65 LEU B C 1
ATOM 1406 O O . LEU B 1 65 ? 2.502 19.156 5.047 1 94.19 65 LEU B O 1
ATOM 1410 N N . HIS B 1 66 ? 2.887 19.562 7.238 1 95.38 66 HIS B N 1
ATOM 1411 C CA . HIS B 1 66 ? 4.332 19.672 7.055 1 95.38 66 HIS B CA 1
ATOM 1412 C C . HIS B 1 66 ? 5.039 18.406 7.559 1 95.38 66 HIS B C 1
ATOM 1414 O O . HIS B 1 66 ? 5.098 18.172 8.766 1 95.38 66 HIS B O 1
ATOM 1420 N N . VAL B 1 67 ? 5.547 17.625 6.633 1 95.94 67 VAL B N 1
ATOM 1421 C CA . VAL B 1 67 ? 6.262 16.391 6.957 1 95.94 67 VAL B CA 1
ATOM 1422 C C . VAL B 1 67 ? 7.762 16.672 7.055 1 95.94 67 VAL B C 1
ATOM 1424 O O . VAL B 1 67 ? 8.359 17.203 6.121 1 95.94 67 VAL B O 1
ATOM 1427 N N . ILE B 1 68 ? 8.344 16.391 8.141 1 94.81 68 ILE B N 1
ATOM 1428 C CA . ILE B 1 68 ? 9.773 16.578 8.32 1 94.81 68 ILE B CA 1
ATOM 1429 C C . ILE B 1 68 ? 10.477 15.219 8.328 1 94.81 68 ILE B C 1
ATOM 1431 O O . ILE B 1 68 ? 10.219 14.391 9.203 1 94.81 68 ILE B O 1
ATOM 1435 N N . ILE B 1 69 ? 11.266 15 7.328 1 91.12 69 ILE B N 1
ATOM 1436 C CA . ILE B 1 69 ? 12.102 13.812 7.211 1 91.12 69 ILE B CA 1
ATOM 1437 C C . ILE B 1 69 ? 13.57 14.227 7.105 1 91.12 69 ILE B C 1
ATOM 1439 O O . ILE B 1 69 ? 13.938 15.008 6.227 1 91.12 69 ILE B O 1
ATOM 1443 N N . GLU B 1 70 ? 14.453 13.602 7.855 1 85.31 70 GLU B N 1
ATOM 1444 C CA . GLU B 1 70 ? 15.883 13.883 7.84 1 85.31 70 GLU B CA 1
ATOM 1445 C C . GLU B 1 70 ? 16.156 15.375 7.711 1 85.31 70 GLU B C 1
ATOM 1447 O O . GLU B 1 70 ? 16.922 15.805 6.844 1 85.31 70 GLU B O 1
ATOM 1452 N N . SER B 1 71 ? 15.477 16.25 8.375 1 84.38 71 SER B N 1
ATOM 1453 C CA . SER B 1 71 ? 15.688 17.688 8.523 1 84.38 71 SER B CA 1
ATOM 1454 C C . SER B 1 71 ? 15.086 18.453 7.352 1 84.38 71 SER B C 1
ATOM 1456 O O . SER B 1 71 ? 15.289 19.672 7.23 1 84.38 71 SER B O 1
ATOM 1458 N N . ARG B 1 72 ? 14.453 17.75 6.453 1 90.56 72 ARG B N 1
ATOM 1459 C CA . ARG B 1 72 ? 13.734 18.406 5.367 1 90.56 72 ARG B CA 1
ATOM 1460 C C . ARG B 1 72 ? 12.25 18.562 5.699 1 90.56 72 ARG B C 1
ATOM 1462 O O . ARG B 1 72 ? 11.609 17.594 6.137 1 90.56 72 ARG B O 1
ATOM 1469 N N . GLU B 1 73 ? 11.828 19.75 5.57 1 93.25 73 GLU B N 1
ATOM 1470 C CA . GLU B 1 73 ? 10.406 20.016 5.773 1 93.25 73 GLU B CA 1
ATOM 1471 C C . GLU B 1 73 ? 9.648 20.031 4.445 1 93.25 73 GLU B C 1
ATOM 1473 O O . GLU B 1 73 ? 9.961 20.828 3.555 1 93.25 73 GLU B O 1
ATOM 1478 N N . LEU B 1 74 ? 8.719 19.188 4.289 1 93 74 LEU B N 1
ATOM 1479 C CA . LEU B 1 74 ? 8.008 18.969 3.037 1 93 74 LEU B CA 1
ATOM 1480 C C . LEU B 1 74 ? 6.512 19.203 3.215 1 93 74 LEU B C 1
ATOM 1482 O O . LEU B 1 74 ? 5.797 18.344 3.742 1 93 74 LEU B O 1
ATOM 1486 N N . PRO B 1 75 ? 6.094 20.422 2.742 1 95 75 PRO B N 1
ATOM 1487 C CA . PRO B 1 75 ? 4.637 20.594 2.742 1 95 75 PRO B CA 1
ATOM 1488 C C . PRO B 1 75 ? 3.938 19.703 1.725 1 95 75 PRO B C 1
ATOM 1490 O O . PRO B 1 75 ? 4.41 19.562 0.593 1 95 75 PRO B O 1
ATOM 1493 N N . PHE B 1 76 ? 2.84 19.109 2.168 1 96.38 76 PHE B N 1
ATOM 1494 C CA . PHE B 1 76 ? 2.152 18.203 1.263 1 96.38 76 PHE B CA 1
ATOM 1495 C C . PHE B 1 76 ? 0.673 18.109 1.615 1 96.38 76 PHE B C 1
ATOM 1497 O O . PHE B 1 76 ? 0.295 18.25 2.779 1 96.38 76 PHE B O 1
ATOM 1504 N N . GLU B 1 77 ? -0.125 17.859 0.595 1 95.31 77 GLU B N 1
ATOM 1505 C CA . GLU B 1 77 ? -1.568 17.75 0.781 1 95.31 77 GLU B CA 1
ATOM 1506 C C . GLU B 1 77 ? -1.974 16.297 1.04 1 95.31 77 GLU B C 1
ATOM 1508 O O . GLU B 1 77 ? -1.557 15.391 0.316 1 95.31 77 GLU B O 1
ATOM 1513 N N . PHE B 1 78 ? -2.746 16.156 2.109 1 96 78 PHE B N 1
ATOM 1514 C CA . PHE B 1 78 ? -3.281 14.859 2.484 1 96 78 PHE B CA 1
ATOM 1515 C C . PHE B 1 78 ? -4.801 14.836 2.338 1 96 78 PHE B C 1
ATOM 1517 O O . PHE B 1 78 ? -5.469 15.836 2.605 1 96 78 PHE B O 1
ATOM 1524 N N . VAL B 1 79 ? -5.32 13.711 1.886 1 95.5 79 VAL B N 1
ATOM 1525 C CA . VAL B 1 79 ? -6.762 13.5 1.971 1 95.5 79 VAL B CA 1
ATOM 1526 C C . VAL B 1 79 ? -7.129 12.992 3.363 1 95.5 79 VAL B C 1
ATOM 1528 O O . VAL B 1 79 ? -6.379 12.227 3.969 1 95.5 79 VAL B O 1
ATOM 1531 N N . VAL B 1 80 ? -8.312 13.422 3.803 1 95.06 80 VAL B N 1
ATOM 1532 C CA . VAL B 1 80 ? -8.766 13.023 5.133 1 95.06 80 VAL B CA 1
ATOM 1533 C C . VAL B 1 80 ? -9.852 11.953 5.008 1 95.06 80 VAL B C 1
ATOM 1535 O O . VAL B 1 80 ? -10.844 12.148 4.305 1 95.06 80 VAL B O 1
ATOM 1538 N N . LEU B 1 81 ? -9.625 10.859 5.691 1 93.94 81 LEU B N 1
ATOM 1539 C CA . LEU B 1 81 ? -10.641 9.812 5.766 1 93.94 81 LEU B CA 1
ATOM 1540 C C . LEU B 1 81 ? -11.25 9.75 7.164 1 93.94 81 LEU B C 1
ATOM 1542 O O . LEU B 1 81 ? -10.539 9.883 8.164 1 93.94 81 LEU B O 1
ATOM 1546 N N . GLN B 1 82 ? -12.547 9.531 7.105 1 93.06 82 GLN B N 1
ATOM 1547 C CA . GLN B 1 82 ? -13.242 9.398 8.383 1 93.06 82 GLN B CA 1
ATOM 1548 C C . GLN B 1 82 ? -12.711 8.203 9.172 1 93.06 82 GLN B C 1
ATOM 1550 O O . GLN B 1 82 ? -12.445 8.32 10.367 1 93.06 82 GLN B O 1
ATOM 1555 N N . ASN B 1 83 ? -12.648 7.055 8.484 1 91.56 83 ASN B N 1
ATOM 1556 C CA . ASN B 1 83 ? -12.117 5.824 9.07 1 91.56 83 ASN B CA 1
ATOM 1557 C C . ASN B 1 83 ? -10.891 5.328 8.305 1 91.56 83 ASN B C 1
ATOM 1559 O O . ASN B 1 83 ? -10.945 5.137 7.09 1 91.56 83 ASN B O 1
ATOM 1563 N N . CYS B 1 84 ? -9.805 5.266 9.031 1 92.81 84 CYS B N 1
ATOM 1564 C CA . CYS B 1 84 ? -8.562 4.758 8.461 1 92.81 84 CYS B CA 1
ATOM 1565 C C . CYS B 1 84 ? -7.812 3.896 9.477 1 92.81 84 CYS B C 1
ATOM 1567 O O . CYS B 1 84 ? -7.82 4.188 10.672 1 92.81 84 CYS B O 1
ATOM 1569 N N . CYS B 1 85 ? -7.129 2.918 8.961 1 92.38 85 CYS B N 1
ATOM 1570 C CA . CYS B 1 85 ? -6.445 1.972 9.836 1 92.38 85 CYS B CA 1
ATOM 1571 C C . CYS B 1 85 ? -5.148 2.562 10.367 1 92.38 85 CYS B C 1
ATOM 1573 O O . CYS B 1 85 ? -4.566 2.039 11.32 1 92.38 85 CYS B O 1
ATOM 1575 N N . HIS B 1 86 ? -4.664 3.652 9.836 1 96 86 HIS B N 1
ATOM 1576 C CA . HIS B 1 86 ? -3.453 4.34 10.266 1 96 86 HIS B CA 1
ATOM 1577 C C . HIS B 1 86 ? -3.711 5.824 10.492 1 96 86 HIS B C 1
ATOM 1579 O O . HIS B 1 86 ? -4.637 6.395 9.906 1 96 86 HIS B O 1
ATOM 1585 N N . ASP B 1 87 ? -2.908 6.41 11.305 1 96.75 87 ASP B N 1
ATOM 1586 C CA . ASP B 1 87 ? -3.014 7.852 11.5 1 96.75 87 ASP B CA 1
ATOM 1587 C C . ASP B 1 87 ? -2.58 8.609 10.25 1 96.75 87 ASP B C 1
ATOM 1589 O O . ASP B 1 87 ? -3.246 9.555 9.828 1 96.75 87 ASP B O 1
ATOM 1593 N N . VAL B 1 88 ? -1.473 8.18 9.672 1 97.56 88 VAL B N 1
ATOM 1594 C CA . VAL B 1 88 ? -0.949 8.82 8.469 1 97.56 88 VAL B CA 1
ATOM 1595 C C . VAL B 1 88 ? -0.378 7.758 7.527 1 97.56 88 VAL B C 1
ATOM 1597 O O . VAL B 1 88 ? 0.317 6.84 7.965 1 97.56 88 VAL B O 1
ATOM 1600 N N . ILE B 1 89 ? -0.72 7.848 6.305 1 97.69 89 ILE B N 1
ATOM 1601 C CA . ILE B 1 89 ? -0.179 7.031 5.223 1 97.69 89 ILE B CA 1
ATOM 1602 C C . ILE B 1 89 ? 0.506 7.926 4.191 1 97.69 89 ILE B C 1
ATOM 1604 O O . ILE B 1 89 ? -0.079 8.906 3.725 1 97.69 89 ILE B O 1
ATOM 1608 N N . LEU B 1 90 ? 1.748 7.68 3.916 1 97.75 90 LEU B N 1
ATOM 1609 C CA . LEU B 1 90 ? 2.406 8.297 2.77 1 97.75 90 LEU B CA 1
ATOM 1610 C C . LEU B 1 90 ? 2.186 7.469 1.507 1 97.75 90 LEU B C 1
ATOM 1612 O O . LEU B 1 90 ? 2.756 6.38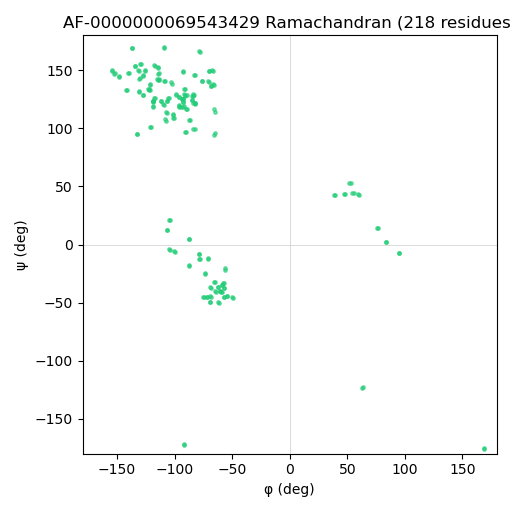7 1.363 1 97.75 90 LEU B O 1
ATOM 1616 N N . GLY B 1 91 ? 1.364 7.984 0.654 1 97.94 91 GLY B N 1
ATOM 1617 C CA . GLY B 1 91 ? 1.008 7.27 -0.561 1 97.94 91 GLY B CA 1
ATOM 1618 C C . GLY B 1 91 ? 1.906 7.605 -1.736 1 97.94 91 GLY B C 1
ATOM 1619 O O . GLY B 1 91 ? 2.908 8.305 -1.577 1 97.94 91 GLY B O 1
ATOM 1620 N N . TRP B 1 92 ? 1.502 7.094 -2.902 1 97.88 92 TRP B N 1
ATOM 1621 C CA . TRP B 1 92 ? 2.303 7.227 -4.117 1 97.88 92 TRP B CA 1
ATOM 1622 C C . TRP B 1 92 ? 2.479 8.688 -4.496 1 97.88 92 TRP B C 1
ATOM 1624 O O . TRP B 1 92 ? 3.533 9.086 -5 1 97.88 92 TRP B O 1
ATOM 1634 N N . ASP B 1 93 ? 1.462 9.516 -4.297 1 97.12 93 ASP B N 1
ATOM 1635 C CA . ASP B 1 93 ? 1.54 10.93 -4.645 1 97.12 93 ASP B CA 1
ATOM 1636 C C . ASP B 1 93 ? 2.703 11.609 -3.924 1 97.12 93 ASP B C 1
ATOM 1638 O O . ASP B 1 93 ? 3.504 12.312 -4.551 1 97.12 93 ASP B O 1
ATOM 1642 N N . PHE B 1 94 ? 2.834 11.336 -2.676 1 97.62 94 PHE B N 1
ATOM 1643 C CA . PHE B 1 94 ? 3.943 11.875 -1.897 1 97.62 94 PHE B CA 1
ATOM 1644 C C . PHE B 1 94 ? 5.262 11.242 -2.322 1 97.62 94 PHE B C 1
ATOM 1646 O O . PHE B 1 94 ? 6.242 11.945 -2.574 1 97.62 94 PHE B O 1
ATOM 1653 N N . LEU B 1 95 ? 5.324 9.914 -2.406 1 97.19 95 LEU B N 1
ATOM 1654 C CA . LEU B 1 95 ? 6.539 9.156 -2.699 1 97.19 95 LEU B CA 1
ATOM 1655 C C . LEU B 1 95 ? 7.117 9.562 -4.051 1 97.19 95 LEU B C 1
ATOM 1657 O O . LEU B 1 95 ? 8.328 9.719 -4.191 1 97.19 95 LEU B O 1
ATOM 1661 N N . GLU B 1 96 ? 6.23 9.75 -5.016 1 97.12 96 GLU B N 1
ATOM 1662 C CA . GLU B 1 96 ? 6.656 10.172 -6.344 1 97.12 96 GLU B CA 1
ATOM 1663 C C . GLU B 1 96 ? 7.102 11.633 -6.344 1 97.12 96 GLU B C 1
ATOM 1665 O O . GLU B 1 96 ? 8.148 11.969 -6.898 1 97.12 96 GLU B O 1
ATOM 1670 N N . ALA B 1 97 ? 6.348 12.508 -5.715 1 96.25 97 ALA B N 1
ATOM 1671 C CA . ALA B 1 97 ? 6.625 13.938 -5.707 1 96.25 97 ALA B CA 1
ATOM 1672 C C . ALA B 1 97 ? 8 14.227 -5.109 1 96.25 97 ALA B C 1
ATOM 1674 O O . ALA B 1 97 ? 8.719 15.109 -5.586 1 96.25 97 ALA B O 1
ATOM 1675 N N . PHE B 1 98 ? 8.367 13.43 -4.125 1 95.38 98 PHE B N 1
ATOM 1676 C CA . PHE B 1 98 ? 9.625 13.719 -3.439 1 95.38 98 PHE B CA 1
ATOM 1677 C C . PHE B 1 98 ? 10.695 12.703 -3.83 1 95.38 98 PHE B C 1
ATOM 1679 O O . PHE B 1 98 ? 11.719 12.586 -3.156 1 95.38 98 PHE B O 1
ATOM 1686 N N . GLN B 1 99 ? 10.398 11.961 -4.84 1 95.12 99 GLN B N 1
ATOM 1687 C CA . GLN B 1 99 ? 11.344 11.055 -5.477 1 95.12 99 GLN B CA 1
ATOM 1688 C C . GLN B 1 99 ? 11.938 10.078 -4.461 1 95.12 99 GLN B C 1
ATOM 1690 O O . GLN B 1 99 ? 13.148 9.875 -4.426 1 95.12 99 GLN B O 1
ATOM 1695 N N . VAL B 1 100 ? 11.07 9.562 -3.652 1 94.44 100 VAL B N 1
ATOM 1696 C CA . VAL B 1 100 ? 11.5 8.664 -2.588 1 94.44 100 VAL B CA 1
ATOM 1697 C C . VAL B 1 100 ? 11.945 7.332 -3.188 1 94.44 100 VAL B C 1
ATOM 1699 O O . VAL B 1 100 ? 11.344 6.84 -4.145 1 94.44 100 VAL B O 1
ATOM 1702 N N . VAL B 1 101 ? 13.023 6.805 -2.602 1 95.38 101 VAL B N 1
ATOM 1703 C CA . VAL B 1 101 ? 13.461 5.445 -2.908 1 95.38 101 VAL B CA 1
ATOM 1704 C C . VAL B 1 101 ? 13.266 4.551 -1.688 1 95.38 101 VAL B C 1
ATOM 1706 O O . VAL B 1 101 ? 13.742 4.871 -0.595 1 95.38 101 VAL B O 1
ATOM 1709 N N . ILE B 1 102 ? 12.523 3.494 -1.896 1 96.44 102 ILE B N 1
ATOM 1710 C CA . ILE B 1 102 ? 12.289 2.535 -0.821 1 96.44 102 ILE B CA 1
ATOM 1711 C C . ILE B 1 102 ? 13.18 1.312 -1.019 1 96.44 102 ILE B C 1
ATOM 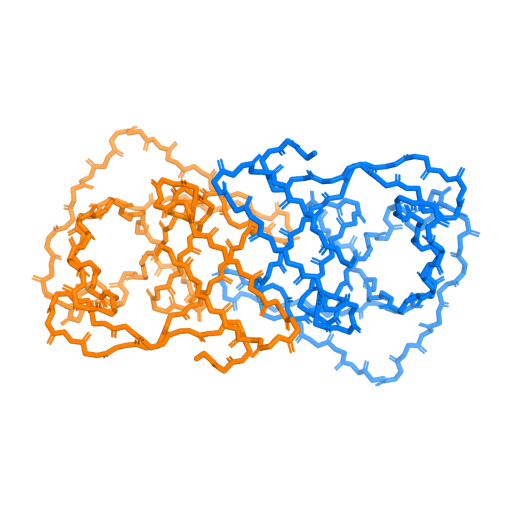1713 O O . ILE B 1 102 ? 13.047 0.588 -2.008 1 96.44 102 ILE B O 1
ATOM 1717 N N . ASP B 1 103 ? 14.125 1.137 -0.144 1 96.38 103 ASP B N 1
ATOM 1718 C CA . ASP B 1 103 ? 14.922 -0.086 -0.109 1 96.38 103 ASP B CA 1
ATOM 1719 C C . ASP B 1 103 ? 14.297 -1.125 0.816 1 96.38 103 ASP B C 1
ATOM 1721 O O . ASP B 1 103 ? 14.516 -1.101 2.029 1 96.38 103 ASP B O 1
ATOM 1725 N N . CYS B 1 104 ? 13.539 -2.061 0.275 1 96.62 104 CYS B N 1
ATOM 1726 C CA . CYS B 1 104 ? 12.758 -3.012 1.062 1 96.62 104 CYS B CA 1
ATOM 1727 C C . CYS B 1 104 ? 13.664 -4.059 1.7 1 96.62 104 CYS B C 1
ATOM 1729 O O . CYS B 1 104 ? 13.32 -4.629 2.738 1 96.62 104 CYS B O 1
ATOM 1731 N N . GLY B 1 105 ? 14.828 -4.273 1.086 1 95.12 105 GLY B N 1
ATOM 1732 C CA . GLY B 1 105 ? 15.773 -5.207 1.667 1 95.12 105 GLY B CA 1
ATOM 1733 C C . GLY B 1 105 ? 16.391 -4.711 2.963 1 95.12 105 GLY B C 1
ATOM 1734 O O . GLY B 1 105 ? 16.547 -5.477 3.914 1 95.12 105 GLY B O 1
ATOM 1735 N N . ARG B 1 106 ? 16.609 -3.443 2.949 1 94.56 106 ARG B N 1
ATOM 1736 C CA . ARG B 1 106 ? 17.266 -2.848 4.109 1 94.56 106 ARG B CA 1
ATOM 1737 C C . ARG B 1 106 ? 16.25 -2.174 5.023 1 94.56 106 ARG B C 1
ATOM 1739 O O . ARG B 1 106 ? 16.594 -1.713 6.113 1 94.56 106 ARG B O 1
ATOM 1746 N N . SER B 1 107 ? 14.969 -2.137 4.566 1 94.69 107 SER B N 1
ATOM 1747 C CA . SER B 1 107 ? 13.945 -1.377 5.277 1 94.69 107 SER B CA 1
ATOM 1748 C C . SER B 1 107 ? 14.398 0.057 5.531 1 94.69 107 SER B C 1
ATOM 1750 O O . SER B 1 107 ? 14.367 0.532 6.668 1 94.69 107 SER B O 1
ATOM 1752 N N . GLU B 1 108 ? 14.797 0.674 4.422 1 93.31 108 GLU B N 1
ATOM 1753 C CA . GLU B 1 108 ? 15.25 2.062 4.465 1 93.31 108 GLU B CA 1
ATOM 1754 C C . GLU B 1 108 ? 14.578 2.896 3.381 1 93.31 108 GLU B C 1
ATOM 1756 O O . GLU B 1 108 ? 14.117 2.357 2.373 1 93.31 108 GLU B O 1
ATOM 1761 N N . LEU B 1 109 ? 14.445 4.102 3.742 1 91.25 109 LEU B N 1
ATOM 1762 C CA . LEU B 1 109 ? 13.906 5.074 2.797 1 91.25 109 LEU B CA 1
ATOM 1763 C C . LEU B 1 109 ? 14.898 6.207 2.561 1 91.25 109 LEU B C 1
ATOM 1765 O O . LEU B 1 109 ? 15.516 6.699 3.504 1 91.25 109 LEU B O 1
ATOM 1769 N N . PHE B 1 110 ? 14.977 6.562 1.221 1 85.69 110 PHE B N 1
ATOM 1770 C CA . PHE B 1 110 ? 15.844 7.664 0.827 1 85.69 110 PHE B CA 1
ATOM 1771 C C . PHE B 1 110 ? 15.078 8.688 -0.003 1 85.69 110 PHE B C 1
ATOM 1773 O O . PHE B 1 110 ? 14.094 8.352 -0.663 1 85.69 110 PHE B O 1
ATOM 1780 N N . PHE B 1 111 ? 15.367 9.875 0.098 1 81.5 111 PHE B N 1
ATOM 1781 C CA . PHE B 1 111 ? 14.766 10.875 -0.774 1 81.5 111 PHE B CA 1
ATOM 1782 C C . PHE B 1 111 ? 15.781 11.961 -1.137 1 81.5 111 PHE B C 1
ATOM 1784 O O . PHE B 1 111 ? 16.766 12.148 -0.433 1 81.5 111 PHE B O 1
#

=== Feature glossary ===
Reading guide. The protein is described through the following features:

Foldseek 3Di. A 3Di character summarizes, for each residue, the relative orientation of the Cα frame of its nearest spatial neighbor. Because it encodes fold topology rather than chemistry, 3Di alignments detect remote structural similarity that sequence alignment misses.

Contact-map, Ramachandran, and PAE plots. Plot images: a contact map (which residues are close in 3D, as an N×N binary image), a Ramachandran scatter (backbone torsion angles, revealing secondary-structure composition at a glance), and — for AlphaFold structures — a PAE heatmap (pairwise prediction confidence).

Radius of gyration, Cα contacts, bounding box. Radius of gyration (Rg) is the root-mean-square distance of Cα atoms from their centroid — a single number for overall size and compactness. A globular domain of N residues has Rg ≈ 2.2·N^0.38 Å; an extended or disordered chain has a much larger Rg. The Cα contact count is the number of residue pairs whose Cα atoms are within 8 Å and are more than four positions apart in sequence — a standard proxy for tertiary packing density. The bounding box is the smallest axis-aligned box enclosing all Cα atoms.

Secondary structure (8-state, DSSP). Eight-state secondary structure (DSSP): H is the canonical α-helix, G the tighter 3₁₀-helix, I the wider π-helix; E/B are β-structure, T and S are turns and bends, and '-' is everything else. DSSP derives these from the pattern of main-chain N–H···O=C hydrogen bonds, not from the sequence.

B-factor. B-factor (Debye–Waller factor) reflects atomic displacement in the crystal lattice. It is an experimental observable (units Å²), not a prediction; low values mean the atom is pinned down, high values mean it moves or is heterogeneous across the crystal.

pLDDT. pLDDT is the predicted lDDT-Cα score: AlphaFold's confidence that the local environment of each residue (all inter-atomic distances within 15 Å) is correctly placed. It is a per-residue number between 0 and 100, with higher meaning more reliable.

Nearest PDB structures. Nearest PDB neighbors are the top structural matches found by Foldseek when searching this structure against the entire Protein Data Bank. Each hit reports a TM-score (0 to 1; >0.5 almost always implies the same fold) and an E-value. These are *structural* homologs — they may share no detectable sequence similarity.

Solvent-accessible surface area. Accessible surface area quantifies burial. A residue with SASA near zero is packed into the hydrophobic core; one with SASA >100 Å² sits on the surface. Computed here via the Shrake–Rupley numerical algorithm with a 1.4 Å probe.

Rendered structure images. Structure images are PyMOL renders from six orthogonal camera directions. Cartoon representation draws helices as coils and strands as arrows; sticks shows the backbone as bonds; surface shows the solvent-excluded envelope. Rainbow coloring maps sequence position to hue (blue→red, N→C); chain coloring assigns a distinct color per polypeptide.

Backbone torsions (φ/ψ). φ (phi) and ψ (psi) are the two rotatable backbone dihedrals per residue: φ is the C(i-1)–N–Cα–C torsion, ψ is the N–Cα–C–N(i+1) torsion, both in degrees on (−180°, 180°]. α-helical residues cluster near (−60°, −45°); β-strand residues near (−120°, +130°). A Ramachandran plot is simply a scatter of (φ, ψ) for every residue.

Predicted aligned error. Predicted Aligned Error (PAE) is an AlphaFold confidence matrix: entry (i, j) is the expected error in the position of residue j, in ångströms, when the prediction is superimposed on the true structure at residue i. Low PAE within a block of residues means that block is internally rigid and well-predicted; high PAE between two blocks means their relative placement is uncertain even if each block individually is confident.

mmCIF coordinates. Structure coordinates are given as an mmCIF _atom_site loop: one row per atom with element, residue name, chain id, sequence number, and x/y/z position in Å. Only the four main-chain atoms per residue are included here; side chains are omitted to keep the record compact.

InterPro / GO / CATH / organism. Database cross-references. InterPro integrates a dozen domain/family signature databases into unified entries with residue-range hits. GO terms attach function/process/location labels with evidence codes. CATH codes position the fold in a four-level structural taxonomy. Organism is the NCBI-taxonomy species name.

Secondary structure (3-state, P-SEA). SS3 is a coarse helix/strand/coil call (letters a/b/c) made by the P-SEA algorithm from inter-Cα distances and dihedrals. It is less detailed than DSSP but needs only Cα positions.

Sequence. Sequence gives the chain of amino acids in standard one-letter code (A=alanine, C=cysteine, …, Y=tyrosine), read N→C. It is the only feature that is directly encoded by the gene; all structural features are derived from the folded form of this sequence.